Protein AF-A0A8S2NZ55-F1 (afdb_monomer_lite)

Organism: NCBI:txid392030

Structure (mmCIF, N/CA/C/O backbone):
data_AF-A0A8S2NZ55-F1
#
_entry.id   AF-A0A8S2NZ55-F1
#
loop_
_atom_site.group_PDB
_atom_site.id
_atom_site.type_symbol
_atom_site.label_atom_id
_atom_site.label_alt_id
_atom_site.label_comp_id
_atom_site.label_asym_id
_atom_site.label_entity_id
_atom_site.label_seq_id
_atom_site.pdbx_PDB_ins_code
_atom_site.Cartn_x
_atom_site.Cartn_y
_atom_site.Cartn_z
_atom_site.occupancy
_atom_site.B_iso_or_equiv
_atom_site.auth_seq_id
_atom_site.auth_comp_id
_atom_site.auth_asym_id
_atom_site.auth_atom_id
_atom_site.pdbx_PDB_model_num
ATOM 1 N N . MET A 1 1 ? -4.686 31.431 -25.270 1.00 40.59 1 MET A N 1
ATOM 2 C CA . MET A 1 1 ? -5.017 31.857 -23.892 1.00 40.59 1 MET A CA 1
ATOM 3 C C . MET A 1 1 ? -3.760 31.727 -23.041 1.00 40.59 1 MET A C 1
ATOM 5 O O . MET A 1 1 ? -3.343 30.616 -22.754 1.00 40.59 1 MET A O 1
ATOM 9 N N . HIS A 1 2 ? -3.085 32.840 -22.750 1.00 28.61 2 HIS A N 1
ATOM 10 C CA . HIS A 1 2 ? -1.885 32.871 -21.908 1.00 28.61 2 HIS A CA 1
ATOM 11 C C . HIS A 1 2 ? -2.291 33.111 -20.452 1.00 28.61 2 HIS A C 1
ATOM 13 O O . HIS A 1 2 ? -2.855 34.157 -20.140 1.00 28.61 2 HIS A O 1
ATOM 19 N N . CYS A 1 3 ? -1.998 32.159 -19.568 1.00 27.66 3 CYS A N 1
ATOM 20 C CA . CYS A 1 3 ? -2.144 32.336 -18.128 1.00 27.66 3 CYS A CA 1
ATOM 21 C C . CYS A 1 3 ? -0.843 32.947 -17.582 1.00 27.66 3 CYS A C 1
ATOM 23 O O . CYS A 1 3 ? 0.192 32.285 -17.543 1.00 27.66 3 CYS A O 1
ATOM 25 N N . LYS A 1 4 ? -0.875 34.236 -17.221 1.00 34.44 4 LYS A N 1
ATOM 26 C CA . LYS A 1 4 ? 0.203 34.898 -16.475 1.00 34.44 4 LYS A CA 1
ATOM 27 C C . LYS A 1 4 ? 0.053 34.535 -14.998 1.00 34.44 4 LYS A C 1
ATOM 29 O O . LYS A 1 4 ? -0.884 34.994 -14.352 1.00 34.44 4 LYS A O 1
ATOM 34 N N . ILE A 1 5 ? 0.984 33.750 -14.467 1.00 37.69 5 ILE A N 1
ATOM 35 C CA . ILE A 1 5 ? 1.129 33.552 -13.023 1.00 37.69 5 ILE A CA 1
ATOM 36 C C . ILE A 1 5 ? 1.864 34.782 -12.478 1.00 37.69 5 ILE A C 1
ATOM 38 O O . ILE A 1 5 ? 3.044 34.985 -12.756 1.00 37.69 5 ILE A O 1
ATOM 42 N N . LEU A 1 6 ? 1.149 35.638 -11.749 1.00 39.38 6 LEU A N 1
ATOM 43 C CA . LEU A 1 6 ? 1.739 36.728 -10.974 1.00 39.38 6 LEU A CA 1
ATOM 44 C C . LEU A 1 6 ? 2.389 36.133 -9.717 1.00 39.38 6 LEU A C 1
ATOM 46 O O . LEU A 1 6 ? 1.697 35.597 -8.855 1.00 39.38 6 LEU A O 1
ATOM 50 N N . SER A 1 7 ? 3.712 36.230 -9.602 1.00 39.38 7 SER A N 1
ATOM 51 C CA . SER A 1 7 ? 4.432 35.970 -8.353 1.00 39.38 7 SER A CA 1
ATOM 52 C C . SER A 1 7 ? 4.172 37.114 -7.358 1.00 39.38 7 SER A C 1
ATOM 54 O O . SER A 1 7 ? 4.453 38.265 -7.710 1.00 39.38 7 SER A O 1
ATOM 56 N N . PRO A 1 8 ? 3.690 36.871 -6.127 1.00 40.97 8 PRO A N 1
ATOM 57 C CA . PRO A 1 8 ? 3.616 37.924 -5.119 1.00 40.97 8 PRO A CA 1
ATOM 58 C C . PRO A 1 8 ? 5.027 38.296 -4.646 1.00 40.97 8 PRO A C 1
ATOM 60 O O . PRO A 1 8 ? 5.864 37.418 -4.428 1.00 40.97 8 PRO A O 1
ATOM 63 N N . SER A 1 9 ? 5.302 39.592 -4.469 1.00 46.47 9 SER A N 1
ATOM 64 C CA . SER A 1 9 ? 6.574 40.046 -3.909 1.00 46.47 9 SER A CA 1
ATOM 65 C C . SER A 1 9 ? 6.719 39.591 -2.450 1.00 46.47 9 SER A C 1
ATOM 67 O O . SER A 1 9 ? 5.795 39.694 -1.638 1.00 46.47 9 SER A O 1
ATOM 69 N N . LEU A 1 10 ? 7.927 39.144 -2.100 1.00 43.34 10 LEU A N 1
ATOM 70 C CA . LEU A 1 10 ? 8.354 38.710 -0.759 1.00 43.34 10 LEU A CA 1
ATOM 71 C C . LEU A 1 10 ? 8.155 39.763 0.357 1.00 43.34 10 LEU A C 1
ATOM 73 O O . LEU A 1 10 ? 8.359 39.468 1.530 1.00 43.34 10 LEU A O 1
ATOM 77 N N . SER A 1 11 ? 7.733 40.987 0.030 1.00 42.00 11 SER A N 1
ATOM 78 C CA . SER A 1 11 ? 7.554 42.091 0.979 1.00 42.00 11 SER A CA 1
ATOM 79 C C . SER A 1 11 ? 6.184 42.135 1.670 1.00 42.00 11 SER A C 1
ATOM 81 O O . SER A 1 11 ? 6.046 42.849 2.663 1.00 42.00 11 SER A O 1
ATOM 83 N N . ILE A 1 12 ? 5.171 41.409 1.176 1.00 46.78 12 ILE A N 1
ATOM 84 C CA . ILE A 1 12 ? 3.820 41.393 1.782 1.00 46.78 12 ILE A CA 1
ATOM 85 C C . ILE A 1 12 ? 3.713 40.335 2.893 1.00 46.78 12 ILE A C 1
ATOM 87 O O . ILE A 1 12 ? 3.029 40.555 3.890 1.00 46.78 12 ILE A O 1
ATOM 91 N N . ILE A 1 13 ? 4.469 39.238 2.792 1.00 43.97 13 ILE A N 1
ATOM 92 C CA . ILE A 1 13 ? 4.431 38.133 3.766 1.00 43.97 13 ILE A CA 1
ATOM 93 C C . ILE A 1 13 ? 4.991 38.560 5.139 1.00 43.97 13 ILE A C 1
ATOM 95 O O . ILE A 1 13 ? 4.491 38.128 6.175 1.00 43.97 13 ILE A O 1
ATOM 99 N N . ASN A 1 14 ? 5.946 39.495 5.180 1.00 39.12 14 ASN A N 1
ATOM 100 C CA . ASN A 1 14 ? 6.596 39.904 6.432 1.00 39.12 14 ASN A CA 1
ATOM 101 C C . ASN A 1 14 ? 5.825 40.945 7.272 1.00 39.12 14 ASN A C 1
ATOM 103 O O . ASN A 1 14 ? 6.255 41.241 8.384 1.00 39.12 14 ASN A O 1
ATOM 107 N N . ARG A 1 15 ? 4.695 41.504 6.804 1.00 39.66 15 ARG A N 1
ATOM 108 C CA . ARG A 1 15 ? 3.919 42.499 7.586 1.00 39.66 15 ARG A CA 1
ATOM 109 C C . ARG A 1 15 ? 2.795 41.918 8.442 1.00 39.66 15 ARG A C 1
ATOM 111 O O . ARG A 1 15 ? 2.343 42.603 9.351 1.00 39.66 15 ARG A O 1
ATOM 118 N N . CYS A 1 16 ? 2.382 40.671 8.220 1.00 36.06 16 CYS A N 1
ATOM 119 C CA . CYS A 1 16 ? 1.325 40.039 9.022 1.00 36.06 16 CYS A CA 1
ATOM 120 C C . CYS A 1 16 ? 1.840 39.251 10.239 1.00 36.06 16 CYS A C 1
ATOM 122 O O . CYS A 1 16 ? 1.032 38.756 11.016 1.00 36.06 16 CYS A O 1
ATOM 124 N N . ILE A 1 17 ? 3.158 39.148 10.440 1.00 40.88 17 ILE A N 1
ATOM 125 C CA . ILE A 1 17 ? 3.749 38.329 11.517 1.00 40.88 17 ILE A CA 1
ATOM 126 C C . ILE A 1 17 ? 4.022 39.150 12.799 1.00 40.88 17 ILE A C 1
ATOM 128 O O . ILE A 1 17 ? 4.233 38.584 13.866 1.00 40.88 17 ILE A O 1
ATOM 132 N N . ALA A 1 18 ? 3.955 40.485 12.749 1.00 40.75 18 ALA A N 1
ATOM 133 C CA . ALA A 1 18 ? 4.452 41.350 13.828 1.00 40.75 18 ALA A CA 1
ATOM 134 C C . ALA A 1 18 ? 3.391 41.946 14.785 1.00 40.75 18 ALA A C 1
ATOM 136 O O . ALA A 1 18 ? 3.703 42.901 15.493 1.00 40.75 18 ALA A O 1
ATOM 137 N N . SER A 1 19 ? 2.155 41.432 14.850 1.00 42.84 19 SER A N 1
ATOM 138 C CA . SER A 1 19 ? 1.140 41.986 15.776 1.00 42.84 19 SER A CA 1
ATOM 139 C C . SER A 1 19 ? 0.188 40.987 16.438 1.00 42.84 19 SER A C 1
ATOM 141 O O . SER A 1 19 ? -0.777 41.401 17.079 1.00 42.84 19 SER A O 1
ATOM 143 N N . ALA A 1 20 ? 0.469 39.684 16.387 1.00 42.75 20 ALA A N 1
ATOM 144 C CA . ALA A 1 20 ? -0.212 38.729 17.257 1.00 42.75 20 ALA A CA 1
ATOM 145 C C . ALA A 1 20 ? 0.507 38.682 18.613 1.00 42.75 20 ALA A C 1
ATOM 147 O O . ALA A 1 20 ? 1.273 37.765 18.902 1.00 42.75 20 ALA A O 1
ATOM 148 N N . SER A 1 21 ? 0.288 39.700 19.448 1.00 42.56 21 SER A N 1
ATOM 149 C CA . SER A 1 21 ? 0.533 39.573 20.881 1.00 42.56 21 SER A CA 1
ATOM 150 C C . SER A 1 21 ? -0.298 38.390 21.378 1.00 42.56 21 SER A C 1
ATOM 152 O O . SER A 1 21 ? -1.529 38.406 21.339 1.00 42.56 21 SER A O 1
ATOM 154 N N . SER A 1 22 ? 0.385 37.317 21.778 1.00 49.28 22 SER A N 1
ATOM 155 C CA . SER A 1 22 ? -0.231 36.128 22.350 1.00 49.28 22 SER A CA 1
ATOM 156 C C . SER A 1 22 ? -0.884 36.512 23.675 1.00 49.28 22 SER A C 1
ATOM 158 O O . SER A 1 22 ? -0.256 36.463 24.734 1.00 49.28 22 SER A O 1
ATOM 160 N N . SER A 1 23 ? -2.143 36.935 23.616 1.00 46.06 23 SER A N 1
ATOM 161 C CA . SER A 1 23 ? -3.012 36.926 24.781 1.00 46.06 23 SER A CA 1
ATOM 162 C C . SER A 1 23 ? -3.117 35.468 25.216 1.00 46.06 23 SER A C 1
ATOM 164 O O . SER A 1 23 ? -3.682 34.621 24.524 1.00 46.06 23 SER A O 1
ATOM 166 N N . SER A 1 24 ? -2.458 35.142 26.323 1.00 49.50 24 SER A N 1
ATOM 167 C CA . SER A 1 24 ? -2.545 33.837 26.956 1.00 49.50 24 SER A CA 1
ATOM 168 C C . SER A 1 24 ? -3.971 33.663 27.462 1.00 49.50 24 SER A C 1
ATOM 170 O O . SER A 1 24 ? -4.309 34.038 28.582 1.00 49.50 24 SER A O 1
ATOM 172 N N . VAL A 1 25 ? -4.839 33.112 26.614 1.00 53.59 25 VAL A N 1
ATOM 173 C CA . VAL A 1 25 ? -6.131 32.594 27.055 1.00 53.59 25 VAL A CA 1
ATOM 174 C C . VAL A 1 25 ? -5.813 31.490 28.058 1.00 53.59 25 VAL A C 1
ATOM 176 O O . VAL A 1 25 ? -5.417 30.386 27.686 1.00 53.59 25 VAL A O 1
ATOM 179 N N . GLN A 1 26 ? -5.900 31.814 29.347 1.00 55.19 26 GLN A N 1
ATOM 180 C CA . GLN A 1 26 ? -5.765 30.831 30.410 1.00 55.19 26 GLN A CA 1
ATOM 181 C C . GLN A 1 26 ? -6.904 29.829 30.251 1.00 55.19 26 GLN A C 1
ATOM 183 O O . GLN A 1 26 ? -8.078 30.159 30.415 1.00 55.19 26 GLN A O 1
ATOM 188 N N . SER A 1 27 ? -6.544 28.607 29.866 1.00 65.62 27 SER A N 1
ATOM 189 C CA . SER A 1 27 ? -7.496 27.516 29.726 1.00 65.62 27 SER A CA 1
ATOM 190 C C . SER A 1 27 ? -8.155 27.245 31.076 1.00 65.62 27 SER A C 1
ATOM 192 O O . SER A 1 27 ? -7.481 26.944 32.058 1.00 65.62 27 SER A O 1
ATOM 194 N N . THR A 1 28 ? -9.483 27.325 31.117 1.00 73.94 28 THR A N 1
ATOM 195 C CA . THR A 1 28 ? -10.301 26.910 32.267 1.00 73.94 28 THR A CA 1
ATOM 196 C C . THR A 1 28 ? -10.466 25.389 32.336 1.00 73.94 28 THR A C 1
ATOM 198 O O . THR A 1 28 ? -11.144 24.869 33.226 1.00 73.94 28 THR A O 1
ATOM 201 N N . ALA A 1 29 ? -9.871 24.655 31.387 1.00 77.94 29 ALA A N 1
ATOM 202 C CA . ALA A 1 29 ? -9.924 23.207 31.361 1.00 77.94 29 ALA A CA 1
ATOM 203 C C . ALA A 1 29 ? -9.176 22.623 32.561 1.00 77.94 29 ALA A C 1
ATOM 205 O O . ALA A 1 29 ? -8.117 23.100 32.968 1.00 77.94 29 ALA A O 1
ATOM 206 N N . LYS A 1 30 ? -9.740 21.550 33.120 1.00 81.00 30 LYS A N 1
ATOM 207 C CA . LYS A 1 30 ? -9.113 20.832 34.227 1.00 81.00 30 LYS A CA 1
ATOM 208 C C . LYS A 1 30 ? -7.721 20.337 33.810 1.00 81.00 30 LYS A C 1
ATOM 210 O O . LYS A 1 30 ? -7.585 19.842 32.688 1.00 81.00 30 LYS A O 1
ATOM 215 N N . PRO A 1 31 ? -6.720 20.421 34.702 1.00 86.56 31 PRO A N 1
ATOM 216 C CA . PRO A 1 31 ? -5.414 19.838 34.441 1.00 86.56 31 PRO A CA 1
ATOM 217 C C . PRO A 1 31 ? -5.549 18.329 34.210 1.00 86.56 31 PRO A C 1
ATOM 219 O O . PRO A 1 31 ? -6.399 17.667 34.813 1.00 86.56 31 PRO A O 1
ATOM 222 N N . VAL A 1 32 ? -4.711 17.794 33.324 1.00 92.94 32 VAL A N 1
ATOM 223 C CA . VAL A 1 32 ? -4.650 16.353 33.065 1.00 92.94 32 VAL A CA 1
ATOM 224 C C . VAL A 1 32 ? -4.093 15.603 34.272 1.00 92.94 32 VAL A C 1
ATOM 226 O O . VAL A 1 32 ? -3.333 16.149 35.073 1.00 92.94 32 VAL A O 1
ATOM 229 N N . SER A 1 33 ? -4.468 14.331 34.414 1.00 95.62 33 SER A N 1
ATOM 230 C CA . SER A 1 33 ? -3.941 13.493 35.490 1.00 95.62 33 SER A CA 1
ATOM 231 C C . SER A 1 33 ? -2.438 13.249 35.328 1.00 95.62 33 SER A C 1
ATOM 233 O O . SER A 1 33 ? -1.893 13.266 34.223 1.00 95.62 33 SER A O 1
ATOM 235 N N . SER A 1 34 ? -1.758 12.936 36.434 1.00 96.44 34 SER A N 1
ATOM 236 C CA . SER A 1 34 ? -0.334 12.572 36.406 1.00 96.44 34 SER A CA 1
ATOM 237 C C . SER A 1 34 ? -0.061 11.319 35.563 1.00 96.44 34 SER A C 1
ATOM 239 O O . SER A 1 34 ? 1.009 11.195 34.970 1.00 96.44 34 SER A O 1
ATOM 241 N N . LYS A 1 35 ? -1.030 10.396 35.482 1.00 96.44 35 LYS A N 1
ATOM 242 C CA . LYS A 1 35 ? -0.973 9.211 34.619 1.00 96.44 35 LYS A CA 1
ATOM 243 C C . LYS A 1 35 ? -0.988 9.608 33.143 1.00 96.44 35 LYS A C 1
ATOM 245 O O . LYS A 1 35 ? -0.117 9.167 32.399 1.00 96.44 35 LYS A O 1
ATOM 250 N N . THR A 1 36 ? -1.935 10.459 32.751 1.00 96.88 36 THR A N 1
ATOM 251 C CA . THR A 1 36 ? -2.060 10.997 31.390 1.00 96.88 36 THR A CA 1
ATOM 252 C C . THR A 1 36 ? -0.809 11.784 30.995 1.00 96.88 36 THR A C 1
ATOM 254 O O . THR A 1 36 ? -0.222 11.507 29.949 1.00 96.88 36 THR A O 1
ATOM 257 N N . GLN A 1 37 ? -0.326 12.676 31.866 1.00 97.75 37 GLN A N 1
ATOM 258 C CA . GLN A 1 37 ? 0.866 13.486 31.601 1.00 97.75 37 GLN A CA 1
ATOM 259 C C . GLN A 1 37 ? 2.105 12.622 31.337 1.00 97.75 37 GLN A C 1
ATOM 261 O O . GLN A 1 37 ? 2.784 12.820 30.339 1.00 97.75 37 GLN A O 1
ATOM 266 N N . LYS A 1 38 ? 2.347 11.588 32.155 1.00 98.25 38 LYS A N 1
ATOM 267 C CA . LYS A 1 38 ? 3.477 10.662 31.952 1.00 98.25 38 LYS A CA 1
ATOM 268 C C . LYS A 1 38 ? 3.461 9.974 30.582 1.00 98.25 38 LYS A C 1
ATOM 270 O O . LYS A 1 38 ? 4.525 9.667 30.047 1.00 98.25 38 LYS A O 1
ATOM 275 N N . ILE A 1 39 ? 2.280 9.682 30.032 1.00 98.19 39 ILE A N 1
ATOM 276 C CA . ILE A 1 39 ? 2.150 9.051 28.711 1.00 98.19 39 ILE A CA 1
ATOM 277 C C . ILE A 1 39 ? 2.473 10.065 27.609 1.00 98.19 39 ILE A C 1
ATOM 279 O O . ILE A 1 39 ? 3.259 9.738 26.719 1.00 98.19 39 ILE A O 1
ATOM 283 N N . ILE A 1 40 ? 1.940 11.285 27.716 1.00 97.88 40 ILE A N 1
ATOM 284 C CA . ILE A 1 40 ? 2.194 12.389 26.776 1.00 97.88 40 ILE A CA 1
ATOM 285 C C . ILE A 1 40 ? 3.676 12.788 26.785 1.00 97.88 40 ILE A C 1
ATOM 287 O O . ILE A 1 40 ? 4.278 12.946 25.726 1.00 97.88 40 ILE A O 1
ATOM 291 N N . ASP A 1 41 ? 4.301 12.885 27.959 1.00 98.19 41 ASP A N 1
ATOM 292 C CA . ASP A 1 41 ? 5.727 13.209 28.093 1.00 98.19 41 ASP A CA 1
ATOM 293 C C . ASP A 1 41 ? 6.605 12.152 27.419 1.00 98.19 41 ASP A C 1
ATOM 295 O O . ASP A 1 41 ? 7.609 12.467 26.778 1.00 98.19 41 ASP A O 1
ATOM 299 N N . ARG A 1 42 ? 6.221 10.876 27.540 1.00 98.38 42 ARG A N 1
ATOM 300 C CA . ARG A 1 42 ? 6.930 9.775 26.888 1.00 98.38 42 ARG A CA 1
ATOM 301 C C . ARG A 1 42 ? 6.808 9.860 25.367 1.00 98.38 42 ARG A C 1
ATOM 303 O O . ARG A 1 42 ? 7.814 9.677 24.691 1.00 98.38 42 ARG A O 1
ATOM 310 N N . GLU A 1 43 ? 5.621 10.145 24.838 1.00 98.25 43 GLU A N 1
ATOM 311 C CA . GLU A 1 43 ? 5.433 10.378 23.400 1.00 98.25 43 GLU A CA 1
ATOM 312 C C . GLU A 1 43 ? 6.228 11.599 22.930 1.00 98.25 43 GLU A C 1
ATOM 314 O O . GLU A 1 43 ? 6.950 11.509 21.950 1.00 98.25 43 GLU A O 1
ATOM 319 N N . THR A 1 44 ? 6.205 12.698 23.682 1.00 97.50 44 THR A N 1
ATOM 320 C CA . THR A 1 44 ? 6.952 13.927 23.363 1.00 97.50 44 THR A CA 1
ATOM 321 C C . THR A 1 44 ? 8.461 13.688 23.328 1.00 97.50 44 THR A C 1
ATOM 323 O O . THR A 1 44 ? 9.173 14.252 22.503 1.00 97.50 44 THR A O 1
ATOM 326 N N . ARG A 1 45 ? 8.969 12.840 24.227 1.00 98.25 45 ARG A N 1
ATOM 327 C CA . ARG A 1 45 ? 10.396 12.524 24.316 1.00 98.25 45 ARG A CA 1
ATOM 328 C C . ARG A 1 45 ? 10.897 11.663 23.157 1.00 98.25 45 ARG A C 1
ATOM 330 O O . ARG A 1 45 ? 12.057 11.801 22.777 1.00 98.25 45 ARG A O 1
ATOM 337 N N . PHE A 1 46 ? 10.081 10.730 22.671 1.00 98.38 46 PHE A N 1
ATOM 338 C CA . PHE A 1 46 ? 10.528 9.691 21.734 1.00 98.38 46 PHE A CA 1
ATOM 339 C C . PHE A 1 46 ? 9.862 9.753 20.351 1.00 98.38 46 PHE A C 1
ATOM 341 O O . PHE A 1 46 ? 10.369 9.142 19.414 1.00 98.38 46 PHE A O 1
ATOM 348 N N . GLY A 1 47 ? 8.744 10.459 20.210 1.00 97.69 47 GLY A N 1
ATOM 349 C CA . GLY A 1 47 ? 8.009 10.653 18.964 1.00 97.69 47 GLY A CA 1
ATOM 350 C C . GLY A 1 47 ? 8.477 11.889 18.198 1.00 97.69 47 GLY A C 1
ATOM 351 O O . GLY A 1 47 ? 8.974 12.856 18.775 1.00 97.69 47 GLY A O 1
ATOM 352 N N . ALA A 1 48 ? 8.311 11.868 16.876 1.00 97.69 48 ALA A N 1
ATOM 353 C CA . ALA A 1 48 ? 8.527 13.056 16.059 1.00 97.69 48 ALA A CA 1
ATOM 354 C C . ALA A 1 48 ? 7.435 14.105 16.342 1.00 97.69 48 ALA A C 1
ATOM 356 O O . ALA A 1 48 ? 6.265 13.770 16.508 1.00 97.69 48 ALA A O 1
ATOM 357 N N . ALA A 1 49 ? 7.801 15.387 16.357 1.00 96.31 49 ALA A N 1
ATOM 358 C CA . ALA A 1 49 ? 6.872 16.489 16.621 1.00 96.31 49 ALA A CA 1
ATOM 359 C C . ALA A 1 49 ? 6.092 16.914 15.357 1.00 96.31 49 ALA A C 1
ATOM 361 O O . ALA A 1 49 ? 6.171 18.061 14.923 1.00 96.31 49 ALA A O 1
ATOM 362 N N . ASN A 1 50 ? 5.370 15.981 14.728 1.00 96.88 50 ASN A N 1
ATOM 363 C CA . ASN A 1 50 ? 4.586 16.220 13.506 1.00 96.88 50 ASN A CA 1
ATOM 364 C C . ASN A 1 50 ? 3.071 16.376 13.745 1.00 96.88 50 ASN A C 1
ATOM 366 O O . ASN A 1 50 ? 2.338 16.661 12.801 1.00 96.88 50 ASN A O 1
ATOM 370 N N . TYR A 1 51 ? 2.608 16.228 14.988 1.00 96.31 51 TYR A N 1
ATOM 371 C CA . TYR A 1 51 ? 1.232 16.496 15.413 1.00 96.31 51 TYR A CA 1
ATOM 372 C C . TYR A 1 51 ? 1.208 17.334 16.694 1.00 96.31 51 TYR A C 1
ATOM 374 O O . TYR A 1 51 ? 2.169 17.352 17.462 1.00 96.31 51 TYR A O 1
ATOM 382 N N . HIS A 1 52 ? 0.071 17.986 16.947 1.00 93.69 52 HIS A N 1
ATOM 383 C CA . HIS A 1 52 ? -0.231 18.652 18.216 1.00 93.69 52 HIS A CA 1
ATOM 384 C C . HIS A 1 52 ? -1.597 18.171 18.748 1.00 93.69 52 HIS A C 1
ATOM 386 O O . HIS A 1 52 ? -2.604 18.859 18.564 1.00 93.69 52 HIS A O 1
ATOM 392 N N . PRO A 1 53 ? -1.675 16.947 19.311 1.00 95.62 53 PRO A N 1
ATOM 393 C CA . PRO A 1 53 ? -2.942 16.347 19.728 1.00 95.62 53 PRO A CA 1
ATOM 394 C C . PRO A 1 53 ? -3.560 17.039 20.948 1.00 95.62 53 PRO A C 1
ATOM 396 O O . PRO A 1 53 ? -2.865 17.649 21.761 1.00 95.62 53 PRO A O 1
ATOM 399 N N . LEU A 1 54 ? -4.876 16.873 21.125 1.00 95.31 54 LEU A N 1
ATOM 400 C CA . LEU A 1 54 ? -5.523 17.200 22.398 1.00 95.31 54 LEU A CA 1
ATOM 401 C C . LEU A 1 54 ? -4.918 16.341 23.523 1.00 95.31 54 LEU A C 1
ATOM 403 O O . LEU A 1 54 ? -4.656 15.158 23.294 1.00 95.31 54 LEU A O 1
ATOM 407 N N . PRO A 1 55 ? -4.748 16.879 24.746 1.00 95.50 55 PRO A N 1
ATOM 408 C CA . PRO A 1 55 ? -4.109 16.167 25.850 1.00 95.50 55 PRO A CA 1
ATOM 409 C C . PRO A 1 55 ? -5.078 15.166 26.512 1.00 95.50 55 PRO A C 1
ATOM 411 O O . PRO A 1 55 ? -5.416 15.272 27.689 1.00 95.50 55 PRO A O 1
ATOM 414 N N . VAL A 1 56 ? -5.565 14.198 25.735 1.00 96.06 56 VAL A N 1
ATOM 415 C CA . VAL A 1 56 ? -6.455 13.108 26.152 1.00 96.06 56 VAL A CA 1
ATOM 416 C C . VAL A 1 56 ? -5.864 11.795 25.650 1.00 96.06 56 VAL A C 1
ATOM 418 O O . VAL A 1 56 ? -5.633 11.633 24.456 1.00 96.06 56 VAL A O 1
ATOM 421 N N . VAL A 1 57 ? -5.646 10.838 26.555 1.00 97.94 57 VAL A N 1
ATOM 422 C CA . VAL A 1 57 ? -5.041 9.540 26.218 1.00 97.94 57 VAL A CA 1
ATOM 423 C C . VAL A 1 57 ? -6.111 8.455 26.221 1.00 97.94 57 VAL A C 1
ATOM 425 O O . VAL A 1 57 ? -6.535 7.991 27.279 1.00 97.94 57 VAL A O 1
ATOM 428 N N . ILE A 1 58 ? -6.544 8.043 25.031 1.00 98.19 58 ILE A N 1
ATOM 429 C CA . ILE A 1 58 ? -7.568 7.009 24.839 1.00 98.19 58 ILE A CA 1
ATOM 430 C C . ILE A 1 58 ? -6.970 5.608 25.022 1.00 98.19 58 ILE A C 1
ATOM 432 O O . ILE A 1 58 ? -5.941 5.285 24.435 1.00 98.19 58 ILE A O 1
ATOM 436 N N . GLN A 1 59 ? -7.629 4.759 25.817 1.00 98.12 59 GLN A N 1
ATOM 437 C CA . GLN A 1 59 ? -7.201 3.380 26.093 1.00 98.12 59 GLN A CA 1
ATOM 438 C C . GLN A 1 59 ? -8.174 2.316 25.560 1.00 98.12 59 GLN A C 1
ATOM 440 O O . GLN A 1 59 ? -7.777 1.173 25.338 1.00 98.12 59 GLN A O 1
ATOM 445 N N . ARG A 1 60 ? -9.453 2.656 25.363 1.00 98.44 60 ARG A N 1
ATOM 446 C CA . ARG A 1 60 ? -10.479 1.711 24.895 1.00 98.44 60 ARG A CA 1
ATOM 447 C C . ARG A 1 60 ? -11.483 2.402 23.981 1.00 98.44 60 ARG A C 1
ATOM 449 O O . ARG A 1 60 ? -11.853 3.540 24.253 1.00 98.44 60 ARG A O 1
ATOM 456 N N . GLY A 1 61 ? -11.988 1.687 22.977 1.00 98.25 61 GLY A N 1
ATOM 457 C CA . GLY A 1 61 ? -13.111 2.107 22.133 1.00 98.25 61 GLY A CA 1
ATOM 458 C C . GLY A 1 61 ? -14.153 0.995 21.976 1.00 98.25 61 GLY A C 1
ATOM 459 O O . GLY A 1 61 ? -13.814 -0.186 22.027 1.00 98.25 61 GLY A O 1
ATOM 460 N N . SER A 1 62 ? -15.429 1.359 21.839 1.00 98.44 62 SER A N 1
ATOM 461 C CA . SER A 1 62 ? -16.531 0.442 21.518 1.00 98.44 62 SER A CA 1
ATOM 462 C C . SER A 1 62 ? -17.739 1.218 20.989 1.00 98.44 62 SER A C 1
ATOM 464 O O . SER A 1 62 ? -18.261 2.107 21.671 1.00 98.44 62 SER A O 1
ATOM 466 N N . GLY A 1 63 ? -18.191 0.885 19.779 1.00 98.44 63 GLY A N 1
ATOM 467 C CA . GLY A 1 63 ? -19.289 1.594 19.121 1.00 98.44 63 GLY A CA 1
ATOM 468 C C . GLY A 1 63 ? -18.954 3.076 18.942 1.00 98.44 63 GLY A C 1
ATOM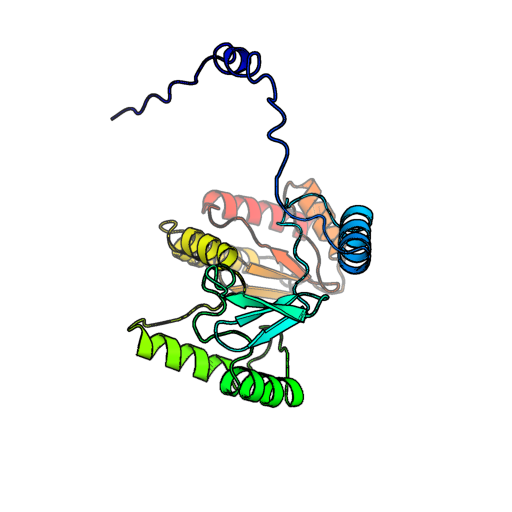 469 O O . GLY A 1 63 ? -17.897 3.413 18.419 1.00 98.44 63 GLY A O 1
ATOM 470 N N . VAL A 1 64 ? -19.830 3.962 19.414 1.00 98.62 64 VAL A N 1
ATOM 471 C CA . VAL A 1 64 ? -19.644 5.426 19.340 1.00 98.62 64 VAL A CA 1
ATOM 472 C C . VAL A 1 64 ? -18.820 6.010 20.498 1.00 98.62 64 VAL A C 1
ATOM 474 O O . VAL A 1 64 ? -18.671 7.228 20.601 1.00 98.62 64 VAL A O 1
ATOM 477 N N . TYR A 1 65 ? -18.330 5.168 21.413 1.00 98.81 65 TYR A N 1
ATOM 478 C CA . TYR A 1 65 ? -17.683 5.602 22.649 1.00 98.81 65 TYR A CA 1
ATOM 479 C C . TYR A 1 65 ? -16.196 5.267 22.694 1.00 98.81 65 TYR A C 1
ATOM 481 O O . TYR A 1 65 ? -15.766 4.198 22.256 1.00 98.81 65 TYR A O 1
ATOM 489 N N . VAL A 1 66 ? -15.441 6.143 23.355 1.00 98.69 66 VAL A N 1
ATOM 490 C CA . VAL A 1 66 ? -14.054 5.906 23.767 1.00 98.69 66 VAL A CA 1
ATOM 491 C C . VAL A 1 66 ? -13.867 6.218 25.252 1.00 98.69 66 VAL A C 1
ATOM 493 O O . VAL A 1 66 ? -14.629 6.989 25.836 1.00 98.69 66 VAL A O 1
ATOM 496 N N . TRP A 1 67 ? -12.870 5.599 25.879 1.00 98.62 67 TRP A N 1
ATOM 497 C CA . TRP A 1 67 ? -12.518 5.797 27.284 1.00 98.62 67 TRP A CA 1
ATOM 498 C C . TRP A 1 67 ? -11.042 6.150 27.403 1.00 98.62 67 TRP A C 1
ATOM 500 O O . TRP A 1 67 ? -10.199 5.474 26.805 1.00 98.62 67 TRP A O 1
ATOM 510 N N . ASP A 1 68 ? -10.739 7.187 28.180 1.00 98.12 68 ASP A N 1
ATOM 511 C CA . ASP A 1 68 ? -9.359 7.535 28.509 1.00 98.12 68 ASP A CA 1
ATOM 512 C C . ASP A 1 68 ? -8.773 6.648 29.616 1.00 98.12 68 ASP A C 1
ATOM 514 O O . ASP A 1 68 ? -9.445 5.793 30.203 1.00 98.12 68 ASP A O 1
ATOM 518 N N . THR A 1 69 ? -7.490 6.849 29.905 1.00 97.38 69 THR A N 1
ATOM 519 C CA . THR A 1 69 ? -6.761 6.103 30.935 1.00 97.38 69 THR A CA 1
ATOM 520 C C . THR A 1 69 ? -7.243 6.342 32.364 1.00 97.38 69 THR A C 1
ATOM 522 O O . THR A 1 69 ? -6.867 5.567 33.248 1.00 97.38 69 THR A O 1
ATOM 525 N N . ASP A 1 70 ? -8.042 7.380 32.603 1.00 96.50 70 ASP A N 1
ATOM 526 C CA . ASP A 1 70 ? -8.657 7.682 33.898 1.00 96.50 70 ASP A CA 1
ATOM 527 C C . ASP A 1 70 ? -10.105 7.155 33.975 1.00 96.50 70 ASP A C 1
ATOM 529 O O . ASP A 1 70 ? -10.799 7.350 34.971 1.00 96.50 70 ASP A O 1
ATOM 533 N N . GLY A 1 71 ? -10.562 6.444 32.937 1.00 96.62 71 GLY A N 1
ATOM 534 C CA . GLY A 1 71 ? -11.880 5.821 32.861 1.00 96.62 71 GLY A CA 1
ATOM 535 C C . GLY A 1 71 ? -12.994 6.763 32.408 1.00 96.62 71 GLY A C 1
ATOM 536 O O . GLY A 1 71 ? -14.152 6.336 32.327 1.00 96.62 71 GLY A O 1
ATOM 537 N N . LYS A 1 72 ? -12.691 8.023 32.074 1.00 97.75 72 LYS A N 1
ATOM 538 C CA . LYS A 1 72 ? -13.702 8.955 31.573 1.00 97.75 72 LYS A CA 1
ATOM 539 C C . LYS A 1 72 ? -14.116 8.540 30.165 1.00 97.75 72 LYS A C 1
ATOM 541 O O . LYS A 1 72 ? -13.283 8.275 29.303 1.00 97.75 72 LYS A O 1
ATOM 546 N N . ARG A 1 73 ? -15.431 8.474 29.947 1.00 98.38 73 ARG A N 1
ATOM 547 C CA . ARG A 1 73 ? -16.049 8.129 28.662 1.00 98.38 73 ARG A CA 1
ATOM 548 C C . ARG A 1 73 ? -16.325 9.381 27.833 1.00 98.38 73 ARG A C 1
ATOM 550 O O . ARG A 1 73 ? -16.798 10.380 28.372 1.00 98.38 73 ARG A O 1
ATOM 557 N N . TYR A 1 74 ? -16.132 9.276 26.525 1.00 98.44 74 TYR A N 1
ATOM 558 C CA . TYR A 1 74 ? -16.407 10.313 25.534 1.00 98.44 74 TYR A CA 1
ATOM 559 C C . TYR A 1 74 ? -17.265 9.740 24.406 1.00 98.44 74 TYR A C 1
ATOM 561 O O . TYR A 1 74 ? -17.135 8.560 24.077 1.00 98.44 74 TYR A O 1
ATOM 569 N N . PHE A 1 75 ? -18.116 10.575 23.810 1.00 98.50 75 PHE A N 1
ATOM 570 C CA . PHE A 1 75 ? -18.625 10.317 22.464 1.00 98.50 75 PHE A CA 1
ATOM 571 C C . PHE A 1 75 ? -17.541 10.696 21.454 1.00 98.50 75 PHE A C 1
ATOM 573 O O . PHE A 1 75 ? -16.968 11.781 21.557 1.00 98.50 75 PHE A O 1
ATOM 580 N N . ASP A 1 76 ? -17.275 9.824 20.486 1.00 98.31 76 ASP A N 1
ATOM 581 C CA . ASP A 1 76 ? -16.368 10.128 19.383 1.00 98.31 76 ASP A CA 1
ATOM 582 C C . ASP A 1 76 ? -17.146 10.731 18.205 1.00 98.31 76 ASP A C 1
ATOM 584 O O . ASP A 1 76 ? -17.875 10.038 17.502 1.00 98.31 76 ASP A O 1
ATOM 588 N N . PHE A 1 77 ? -16.985 12.039 18.004 1.00 95.81 77 PHE A N 1
ATOM 589 C CA . PHE A 1 77 ? -17.566 12.791 16.883 1.00 95.81 77 PHE A CA 1
ATOM 590 C C . PHE A 1 77 ? -16.556 13.046 15.752 1.00 95.81 77 PHE A C 1
ATOM 592 O O . PHE A 1 77 ? -16.838 13.803 14.828 1.00 95.81 77 PHE A O 1
ATOM 599 N N . LEU A 1 78 ? -15.380 12.418 15.814 1.00 97.88 78 LEU A N 1
ATOM 600 C CA . LEU A 1 78 ? -14.364 12.460 14.766 1.00 97.88 78 LEU A CA 1
ATOM 601 C C . LEU A 1 78 ? -14.314 11.143 13.980 1.00 97.88 78 LEU A C 1
ATOM 603 O O . LEU A 1 78 ? -14.004 11.147 12.789 1.00 97.88 78 LEU A O 1
ATOM 607 N N . SER A 1 79 ? -14.614 10.019 14.640 1.00 95.44 79 SER A N 1
ATOM 608 C CA . SER A 1 79 ? -14.608 8.668 14.059 1.00 95.44 79 SER A CA 1
ATOM 609 C C . SER A 1 79 ? -13.289 8.337 13.357 1.00 95.44 79 SER A C 1
ATOM 611 O O . SER A 1 79 ? -13.283 7.732 12.286 1.00 95.44 79 SER A O 1
ATOM 613 N N . ALA A 1 80 ? -12.170 8.786 13.939 1.00 96.44 80 ALA A N 1
ATOM 614 C CA . ALA A 1 80 ? -10.835 8.706 13.341 1.00 96.44 80 ALA A CA 1
ATOM 615 C C . ALA A 1 80 ? -10.821 9.148 11.862 1.00 96.44 80 ALA A C 1
ATOM 617 O O . ALA A 1 80 ? -10.302 8.445 10.998 1.00 96.44 80 ALA A O 1
ATOM 618 N N . TYR A 1 81 ? -11.438 10.298 11.570 1.00 97.00 81 TYR A N 1
ATOM 619 C CA . TYR A 1 81 ? -11.639 10.810 10.211 1.00 97.00 81 TYR A CA 1
ATOM 620 C C . TYR A 1 81 ? -12.437 9.840 9.322 1.00 97.00 81 TYR A C 1
ATOM 622 O O . TYR A 1 81 ? -12.072 9.575 8.181 1.00 97.00 81 TYR A O 1
ATOM 630 N N . SER A 1 82 ? -13.554 9.327 9.845 1.00 96.94 82 SER A N 1
ATOM 631 C CA . SER A 1 82 ? -14.444 8.339 9.202 1.00 96.94 82 SER A CA 1
ATOM 632 C C . SER A 1 82 ? -13.874 6.919 9.023 1.00 96.94 82 SER A C 1
ATOM 634 O O . SER A 1 82 ? -14.519 6.069 8.411 1.00 96.94 82 SER A O 1
ATOM 636 N N . ALA A 1 83 ? -12.694 6.607 9.570 1.00 97.56 83 ALA A N 1
ATOM 637 C CA . ALA A 1 83 ? -12.123 5.259 9.484 1.00 97.56 83 ALA A CA 1
ATOM 638 C C . ALA A 1 83 ? -12.917 4.211 10.287 1.00 97.56 83 ALA A C 1
ATOM 640 O O . ALA A 1 83 ? -12.896 3.028 9.954 1.00 97.56 83 ALA A O 1
ATOM 641 N N . VAL A 1 84 ? -13.632 4.633 11.334 1.00 97.81 84 VAL A N 1
ATOM 642 C CA . VAL A 1 84 ? -14.451 3.752 12.187 1.00 97.81 84 VAL A CA 1
ATOM 643 C C . VAL A 1 84 ? -15.948 4.029 12.034 1.00 97.81 84 VAL A C 1
ATOM 645 O O . VAL A 1 84 ? -16.683 4.053 13.018 1.00 97.81 84 VAL A O 1
ATOM 648 N N . ASN A 1 85 ? -16.424 4.211 10.799 1.00 98.19 85 ASN A N 1
ATOM 649 C CA . ASN A 1 85 ? -17.847 4.449 10.504 1.00 98.19 85 ASN A CA 1
ATOM 650 C C . ASN A 1 85 ? -18.785 3.366 11.068 1.00 98.19 85 ASN A C 1
ATOM 652 O O . ASN A 1 85 ? -19.911 3.653 11.459 1.00 98.19 85 ASN A O 1
ATOM 656 N N . GLN A 1 86 ? -18.323 2.118 11.145 1.00 98.38 86 GLN A N 1
ATOM 657 C CA . GLN A 1 86 ? -19.053 0.983 11.719 1.00 98.38 86 GLN A CA 1
ATOM 658 C C . GLN A 1 86 ? -19.031 0.973 13.262 1.00 98.38 86 GLN A C 1
ATOM 660 O O . GLN A 1 86 ? -19.618 0.088 13.885 1.00 98.38 86 GLN A O 1
ATOM 665 N N . GLY A 1 87 ? -18.347 1.934 13.886 1.00 98.50 87 GLY A N 1
ATOM 666 C CA . GLY A 1 87 ? -18.078 2.004 15.316 1.00 98.50 87 GLY A CA 1
ATOM 667 C C . GLY A 1 87 ? -16.765 1.328 15.719 1.00 98.50 87 GLY A C 1
ATOM 668 O O . GLY A 1 87 ? -16.304 0.361 15.106 1.00 98.50 87 GLY A O 1
ATOM 669 N N . HIS A 1 88 ? -16.166 1.830 16.800 1.00 98.69 88 HIS A N 1
ATOM 670 C CA . HIS A 1 88 ? -14.937 1.292 17.383 1.00 98.69 88 HIS A CA 1
ATOM 671 C C . HIS A 1 88 ? -15.090 -0.192 17.729 1.00 98.69 88 HIS A C 1
ATOM 673 O O . HIS A 1 88 ? -16.067 -0.591 18.368 1.00 98.69 88 HIS A O 1
ATOM 679 N N . CYS A 1 89 ? -14.095 -0.997 17.347 1.00 98.19 89 CYS A N 1
ATOM 680 C CA . CYS A 1 89 ? -13.998 -2.423 17.680 1.00 98.19 89 CYS A CA 1
ATOM 681 C C . CYS A 1 89 ? -15.249 -3.252 17.316 1.00 98.19 89 CYS A C 1
ATOM 683 O O . CYS A 1 89 ? -15.668 -4.116 18.089 1.00 98.19 89 CYS A O 1
ATOM 685 N N . HIS A 1 90 ? -15.851 -3.005 16.146 1.00 98.69 90 HIS A N 1
ATOM 686 C CA . HIS A 1 90 ? -17.048 -3.723 15.704 1.00 98.69 90 HIS A CA 1
ATOM 687 C C . HIS A 1 90 ? -16.828 -5.257 15.672 1.00 98.69 90 HIS A C 1
ATOM 689 O O . HIS A 1 90 ? -15.918 -5.737 14.984 1.00 98.69 90 HIS A O 1
ATOM 695 N N . PRO A 1 91 ? -17.672 -6.062 16.350 1.00 98.31 91 PRO A N 1
ATOM 696 C CA . PRO A 1 91 ? -17.383 -7.471 16.633 1.00 98.31 91 PRO A CA 1
ATOM 697 C C . PRO A 1 91 ? -17.227 -8.333 15.377 1.00 98.31 91 PRO A C 1
ATOM 699 O O . PRO A 1 91 ? -16.339 -9.180 15.332 1.00 98.31 91 PRO A O 1
ATOM 702 N N . LYS A 1 92 ? -18.022 -8.083 14.325 1.00 98.62 92 LYS A N 1
ATOM 703 C CA . LYS A 1 92 ? -17.900 -8.828 13.058 1.00 98.62 92 LYS A CA 1
ATOM 704 C C . LYS A 1 92 ? -16.567 -8.575 12.341 1.00 98.62 92 LYS A C 1
ATOM 706 O O . LYS A 1 92 ? -16.011 -9.500 11.758 1.00 98.62 92 LYS A O 1
ATOM 711 N N . ILE A 1 93 ? -16.041 -7.348 12.408 1.00 98.50 93 ILE A N 1
ATOM 712 C CA . ILE A 1 93 ? -14.777 -6.987 11.747 1.00 98.50 93 ILE A CA 1
ATOM 713 C C . ILE A 1 93 ? -13.609 -7.613 12.511 1.00 98.50 93 ILE A C 1
ATOM 715 O O . ILE A 1 93 ? -12.743 -8.242 11.911 1.00 98.50 93 ILE A O 1
ATOM 719 N N . ILE A 1 94 ? -13.635 -7.523 13.846 1.00 98.56 94 ILE A N 1
ATOM 720 C CA . ILE A 1 94 ? -12.635 -8.162 14.711 1.00 98.56 94 ILE A CA 1
ATOM 721 C C . ILE A 1 94 ? -12.619 -9.681 14.517 1.00 98.56 94 ILE A C 1
ATOM 723 O O . ILE A 1 94 ? -11.543 -10.263 14.418 1.00 98.56 94 ILE A O 1
ATOM 727 N N . ALA A 1 95 ? -13.788 -10.324 14.447 1.00 98.69 95 ALA A N 1
ATOM 728 C CA . ALA A 1 95 ? -13.878 -11.762 14.204 1.00 98.69 95 ALA A CA 1
ATOM 729 C C . ALA A 1 95 ? -13.270 -12.149 12.845 1.00 98.69 95 ALA A C 1
ATOM 731 O O . ALA A 1 95 ? -12.432 -13.044 12.797 1.00 98.69 95 ALA A O 1
ATOM 732 N N . SER A 1 96 ? -13.617 -11.419 11.779 1.00 98.31 96 SER A N 1
ATOM 733 C CA . SER A 1 96 ? -13.097 -11.671 10.425 1.00 98.31 96 SER A CA 1
ATOM 734 C C . SER A 1 96 ? -11.574 -11.498 10.355 1.00 98.31 96 SER A C 1
ATOM 736 O O . SER A 1 96 ? -10.874 -12.342 9.805 1.00 98.31 96 SER A O 1
ATOM 738 N N . MET A 1 97 ? -11.040 -10.440 10.979 1.00 98.25 97 MET A N 1
ATOM 739 C CA . MET A 1 97 ? -9.595 -10.204 11.053 1.00 98.25 97 MET A CA 1
ATOM 740 C C . MET A 1 97 ? -8.870 -11.328 11.803 1.00 98.25 97 MET A C 1
ATOM 742 O 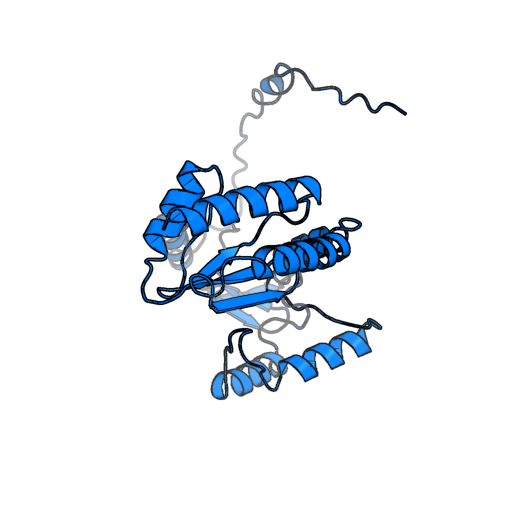O . MET A 1 97 ? -7.843 -11.804 11.329 1.00 98.25 97 MET A O 1
ATOM 746 N N . LYS A 1 98 ? -9.388 -11.749 12.966 1.00 98.62 98 LYS A N 1
ATOM 747 C CA . LYS A 1 98 ? -8.791 -12.833 13.762 1.00 98.62 98 LYS A CA 1
ATOM 748 C C . LYS A 1 98 ? -8.765 -14.148 12.993 1.00 98.62 98 LYS A C 1
ATOM 750 O O . LYS A 1 98 ? -7.731 -14.798 12.944 1.00 98.62 98 LYS A O 1
ATOM 755 N N . GLN A 1 99 ? -9.874 -14.488 12.343 1.00 98.44 99 GLN A N 1
ATOM 756 C CA . GLN A 1 99 ? -9.957 -15.691 11.527 1.00 98.44 99 GLN A CA 1
ATOM 757 C C . GLN A 1 99 ? -8.915 -15.676 10.400 1.00 98.44 99 GLN A C 1
ATOM 759 O O . GLN A 1 99 ? -8.190 -16.650 10.233 1.00 98.44 99 GLN A O 1
ATOM 764 N N . GLN A 1 100 ? -8.792 -14.570 9.658 1.00 98.50 100 GLN A N 1
ATOM 765 C CA . GLN A 1 100 ? -7.846 -14.506 8.543 1.00 98.50 100 GLN A CA 1
ATOM 766 C C . GLN A 1 100 ? -6.385 -14.493 9.008 1.00 98.50 100 GLN A C 1
ATOM 768 O O . GLN A 1 100 ? -5.546 -15.156 8.403 1.00 98.50 100 GLN A O 1
ATOM 773 N N . VAL A 1 101 ? -6.055 -13.755 10.075 1.00 98.00 101 VAL A N 1
ATOM 774 C CA . VAL A 1 101 ? -4.660 -13.619 10.530 1.00 98.00 101 VAL A CA 1
ATOM 775 C C . VAL A 1 101 ? -4.101 -14.925 11.102 1.00 98.00 101 VAL A C 1
ATOM 777 O O . VAL A 1 101 ? -2.895 -15.144 11.022 1.00 98.00 101 VAL A O 1
ATOM 780 N N . GLU A 1 102 ? -4.961 -15.794 11.640 1.00 98.31 102 GLU A N 1
ATOM 781 C CA . GLU A 1 102 ? -4.597 -17.144 12.091 1.00 98.31 102 GLU A CA 1
ATOM 782 C C . GLU A 1 102 ? -4.318 -18.105 10.923 1.00 98.31 102 GLU A C 1
ATOM 784 O O . GLU A 1 102 ? -3.613 -19.096 11.105 1.00 98.31 102 GLU A O 1
ATOM 789 N N . ILE A 1 103 ? -4.822 -17.798 9.722 1.00 98.31 103 ILE A N 1
ATOM 790 C CA . ILE A 1 103 ? -4.572 -18.566 8.497 1.00 98.31 103 ILE A CA 1
ATOM 791 C C . ILE A 1 103 ? -3.339 -18.012 7.774 1.00 98.31 103 ILE A C 1
ATOM 793 O O . ILE A 1 103 ? -2.343 -18.713 7.598 1.00 98.31 103 ILE A O 1
ATOM 797 N N . LEU A 1 104 ? -3.405 -16.752 7.333 1.00 97.38 104 LEU A N 1
ATOM 798 C CA . LEU A 1 104 ? -2.345 -16.080 6.585 1.00 97.38 104 LEU A CA 1
ATOM 799 C C . LEU A 1 104 ? -2.561 -14.564 6.578 1.00 97.38 104 LEU A C 1
ATOM 801 O O . LEU A 1 104 ? -3.597 -14.072 6.131 1.00 97.38 104 LEU A O 1
ATOM 805 N N . SER A 1 105 ? -1.548 -13.817 7.022 1.00 96.44 105 SER A N 1
ATOM 806 C CA . SER A 1 105 ? -1.610 -12.356 7.135 1.00 96.44 105 SER A CA 1
ATOM 807 C C . SER A 1 105 ? -1.101 -11.607 5.902 1.00 96.44 105 SER A C 1
ATOM 809 O O . SER A 1 105 ? -1.621 -10.540 5.582 1.00 96.44 105 SER A O 1
ATOM 811 N N . LEU A 1 106 ? -0.075 -12.126 5.217 1.00 96.94 106 LEU A N 1
ATOM 812 C CA . LEU A 1 106 ? 0.558 -11.425 4.102 1.00 96.94 106 LEU A CA 1
ATOM 813 C C . LEU A 1 106 ? 1.193 -12.384 3.095 1.00 96.94 106 LEU A C 1
ATOM 815 O O . LEU A 1 106 ? 2.153 -13.091 3.395 1.00 96.94 106 LEU A O 1
ATOM 819 N N . THR A 1 107 ? 0.736 -12.293 1.849 1.00 94.69 107 THR A N 1
ATOM 820 C CA . THR A 1 107 ? 1.498 -12.727 0.676 1.00 94.69 107 THR A CA 1
ATOM 821 C C . THR A 1 107 ? 2.049 -11.504 -0.038 1.00 94.69 107 THR A C 1
ATOM 823 O O . THR A 1 107 ? 1.322 -10.534 -0.261 1.00 94.69 107 THR A O 1
ATOM 826 N N . SER A 1 108 ? 3.304 -11.555 -0.488 1.00 87.38 108 SER A N 1
ATOM 827 C CA . SER A 1 108 ? 3.750 -10.581 -1.489 1.00 87.38 108 SER A CA 1
ATOM 828 C C . SER A 1 108 ? 2.930 -10.730 -2.778 1.00 87.38 108 SER A C 1
ATOM 830 O O . SER A 1 108 ? 2.384 -11.797 -3.054 1.00 87.38 108 SER A O 1
ATOM 832 N N . ARG A 1 109 ? 2.919 -9.700 -3.629 1.00 92.56 109 ARG A N 1
ATOM 833 C CA . ARG A 1 109 ? 2.253 -9.753 -4.945 1.00 92.56 109 ARG A CA 1
ATOM 834 C C . ARG A 1 109 ? 2.966 -10.640 -5.975 1.00 92.56 109 ARG A C 1
ATOM 836 O O . ARG A 1 109 ? 2.540 -10.688 -7.123 1.00 92.56 109 ARG A O 1
ATOM 843 N N . ALA A 1 110 ? 4.045 -11.325 -5.584 1.00 82.75 110 ALA A N 1
ATOM 844 C CA . ALA A 1 110 ? 4.669 -12.361 -6.406 1.00 82.75 110 ALA A CA 1
ATOM 845 C C . ALA A 1 110 ? 3.833 -13.652 -6.460 1.00 82.75 110 ALA A C 1
ATOM 847 O O . ALA A 1 110 ? 4.046 -14.469 -7.351 1.00 82.75 110 ALA A O 1
ATOM 848 N N . PHE A 1 111 ? 2.893 -13.822 -5.525 1.00 88.06 111 PHE A N 1
ATOM 849 C CA . PHE A 1 111 ? 1.999 -14.970 -5.445 1.00 88.06 111 PHE A CA 1
ATOM 850 C C . PHE A 1 111 ? 0.547 -14.497 -5.394 1.00 88.06 111 PHE A C 1
A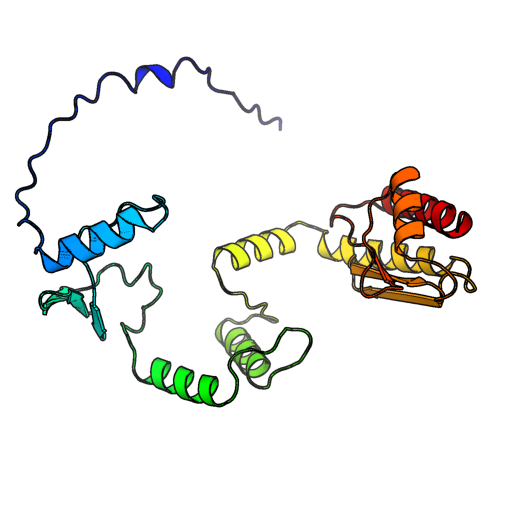TOM 852 O O . PHE A 1 111 ? 0.256 -13.378 -4.963 1.00 88.06 111 PHE A O 1
ATOM 859 N N . HIS A 1 112 ? -0.360 -15.364 -5.830 1.00 95.12 112 HIS A N 1
ATOM 860 C CA . HIS A 1 112 ? -1.781 -15.185 -5.564 1.00 95.12 112 HIS A CA 1
ATOM 861 C C . HIS A 1 112 ? -2.089 -15.614 -4.126 1.00 95.12 112 HIS A C 1
ATOM 863 O O . HIS A 1 112 ? -1.438 -16.511 -3.591 1.00 95.12 112 HIS A O 1
ATOM 869 N N . ASN A 1 113 ? -3.090 -14.978 -3.526 1.00 97.44 113 ASN A N 1
ATOM 870 C CA . ASN A 1 113 ? -3.786 -15.496 -2.354 1.00 97.44 113 ASN A CA 1
ATOM 871 C C . ASN A 1 113 ? -5.260 -15.707 -2.712 1.00 97.44 113 ASN A C 1
ATOM 873 O O . ASN A 1 113 ? -5.740 -15.195 -3.725 1.00 97.44 113 ASN A O 1
ATOM 877 N N . ASP A 1 114 ? -5.933 -16.488 -1.888 1.00 96.50 114 ASP A N 1
ATOM 878 C CA . ASP A 1 114 ? -7.313 -16.937 -2.033 1.00 96.50 114 ASP A CA 1
ATOM 879 C C . ASP A 1 114 ? -8.358 -15.840 -1.764 1.00 96.50 114 ASP A C 1
ATOM 881 O O . ASP A 1 114 ? -9.420 -15.872 -2.371 1.00 96.50 114 ASP A O 1
ATOM 885 N N . VAL A 1 115 ? -8.050 -14.827 -0.947 1.00 97.94 115 VAL A N 1
ATOM 886 C CA . VAL A 1 115 ? -9.025 -13.793 -0.532 1.00 97.94 115 VAL A CA 1
ATOM 887 C C . VAL A 1 115 ? -9.076 -12.579 -1.468 1.00 97.94 115 VAL A C 1
ATOM 889 O O . VAL A 1 115 ? -10.121 -11.945 -1.624 1.00 97.94 115 VAL A O 1
ATOM 892 N N . LEU A 1 116 ? -7.957 -12.214 -2.103 1.00 98.31 116 LEU A N 1
ATOM 893 C 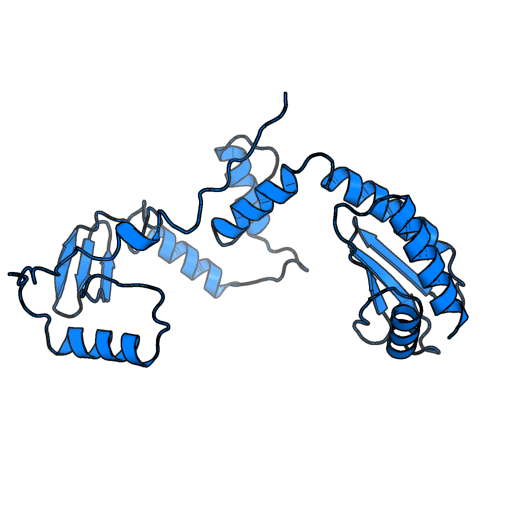CA . LEU A 1 116 ? -7.860 -10.976 -2.886 1.00 98.31 116 LEU A CA 1
ATOM 894 C C . LEU A 1 116 ? -8.868 -10.935 -4.044 1.00 98.31 116 LEU A C 1
ATOM 896 O O . LEU A 1 116 ? -9.490 -9.899 -4.258 1.00 98.31 116 LEU A O 1
ATOM 900 N N . GLY A 1 117 ? -9.045 -12.050 -4.758 1.00 98.31 117 GLY A N 1
ATOM 901 C CA . GLY A 1 117 ? -9.986 -12.122 -5.879 1.00 98.31 117 GLY A CA 1
ATOM 902 C C . GLY A 1 117 ? -11.443 -11.952 -5.443 1.00 98.31 117 GLY A C 1
ATOM 903 O O . GLY A 1 117 ? -12.192 -11.231 -6.097 1.00 98.31 117 GLY A O 1
ATOM 904 N N . GLU A 1 118 ? -11.829 -12.544 -4.308 1.00 98.31 118 GLU A N 1
ATOM 905 C CA . GLU A 1 118 ? -13.174 -12.392 -3.734 1.00 98.31 118 GLU A CA 1
ATOM 906 C C . GLU A 1 118 ? -13.451 -10.936 -3.335 1.00 98.31 118 GLU A C 1
ATOM 908 O O . GLU A 1 118 ? -14.521 -10.396 -3.618 1.00 98.31 118 GLU A O 1
ATOM 913 N N . PHE A 1 119 ? -12.464 -10.269 -2.728 1.00 98.38 119 PHE A N 1
ATOM 914 C CA . PHE A 1 119 ? -12.559 -8.852 -2.383 1.00 98.38 119 PHE A CA 1
ATOM 915 C C . PHE A 1 119 ? -12.676 -7.953 -3.623 1.00 98.38 119 PHE A C 1
ATOM 917 O O . PHE A 1 119 ? -13.529 -7.062 -3.654 1.00 98.38 119 PHE A O 1
ATOM 924 N N . GLU A 1 120 ? -11.838 -8.180 -4.639 1.00 98.69 120 GLU A N 1
ATOM 925 C CA . GLU A 1 120 ? -11.867 -7.427 -5.896 1.00 98.69 120 GLU A CA 1
ATOM 926 C C . GLU A 1 120 ? -13.224 -7.582 -6.599 1.00 98.69 120 GLU A C 1
ATOM 928 O O . GLU A 1 120 ? -13.816 -6.575 -6.990 1.00 98.69 120 GLU A O 1
ATOM 933 N N . GLN A 1 121 ? -13.759 -8.805 -6.680 1.00 98.62 121 GLN A N 1
ATOM 934 C CA . GLN A 1 121 ? -15.086 -9.070 -7.240 1.00 98.62 121 GLN A CA 1
ATOM 935 C C . GLN A 1 121 ? -16.188 -8.344 -6.459 1.00 98.62 121 GLN A C 1
ATOM 937 O O . GLN A 1 121 ? -16.953 -7.583 -7.053 1.00 98.62 121 GLN A O 1
ATOM 942 N N . TYR A 1 122 ? -16.245 -8.529 -5.135 1.00 98.69 122 TYR A N 1
ATOM 943 C CA . TYR A 1 122 ? -17.261 -7.911 -4.278 1.00 98.69 122 TYR A CA 1
ATOM 944 C C . TYR A 1 122 ? -17.297 -6.385 -4.440 1.00 98.69 122 TYR A C 1
ATOM 946 O O . TYR A 1 122 ? -18.364 -5.788 -4.580 1.00 98.69 122 TYR A O 1
ATOM 954 N N . ALA A 1 123 ? -16.130 -5.739 -4.443 1.00 98.44 123 ALA A N 1
ATOM 955 C CA . ALA A 1 123 ? -16.034 -4.292 -4.591 1.00 98.44 123 ALA A CA 1
ATOM 956 C C . ALA A 1 123 ? -16.442 -3.817 -5.996 1.00 98.44 123 ALA A C 1
ATOM 958 O O . ALA A 1 123 ? -17.160 -2.824 -6.121 1.00 98.44 123 ALA A O 1
ATOM 959 N N . CYS A 1 124 ? -16.013 -4.518 -7.049 1.00 98.50 124 CYS A N 1
ATOM 960 C CA . CYS A 1 124 ? -16.400 -4.213 -8.426 1.00 98.50 124 CYS A CA 1
ATOM 961 C C . CYS A 1 124 ? -17.918 -4.294 -8.630 1.00 98.50 124 CYS A C 1
ATOM 963 O O . CYS A 1 124 ? -18.502 -3.370 -9.197 1.00 98.50 124 CYS A O 1
ATOM 965 N N . GLU A 1 125 ? -18.561 -5.345 -8.119 1.00 98.56 125 GLU A N 1
ATOM 966 C CA . GLU A 1 125 ? -20.016 -5.529 -8.192 1.00 98.56 125 GLU A CA 1
ATOM 967 C C . GLU A 1 125 ? -20.774 -4.476 -7.375 1.00 98.56 125 GLU A C 1
ATOM 969 O O . GLU A 1 125 ? -21.760 -3.918 -7.854 1.00 98.56 125 GLU A O 1
ATOM 974 N N . LEU A 1 126 ? -20.293 -4.152 -6.169 1.00 98.44 126 LEU A N 1
ATOM 975 C CA . LEU A 1 126 ? -20.922 -3.161 -5.292 1.00 98.44 126 LEU A CA 1
ATOM 976 C C . LEU A 1 126 ? -20.918 -1.747 -5.891 1.00 98.44 126 LEU A C 1
ATOM 978 O O . LEU A 1 126 ? -21.893 -1.013 -5.736 1.00 98.44 126 LEU A O 1
ATOM 982 N N . PHE A 1 127 ? -19.821 -1.349 -6.541 1.00 98.12 127 PHE A N 1
ATOM 983 C CA . PHE A 1 127 ? -19.640 0.013 -7.056 1.00 98.12 127 PHE A CA 1
ATOM 984 C C . PHE A 1 127 ? -19.867 0.154 -8.569 1.00 98.12 127 PHE A C 1
ATOM 986 O O . PHE A 1 127 ? -19.883 1.278 -9.065 1.00 98.12 127 PHE A O 1
ATOM 993 N N . GLY A 1 128 ? -20.049 -0.947 -9.305 1.00 97.88 128 GLY A N 1
ATOM 994 C CA . GLY A 1 128 ? -20.306 -0.929 -10.749 1.00 97.88 128 GLY A CA 1
ATOM 995 C C . GLY A 1 128 ? -19.078 -0.617 -11.612 1.00 97.88 128 GLY A C 1
ATOM 996 O O . GLY A 1 128 ? -19.210 0.036 -12.645 1.00 97.88 128 GLY A O 1
ATOM 997 N N . TYR A 1 129 ? -17.886 -1.065 -11.203 1.00 97.38 129 TYR A N 1
ATOM 998 C CA . TYR A 1 129 ? -16.634 -0.882 -11.953 1.00 97.38 129 TYR A CA 1
ATOM 999 C C . TYR A 1 129 ? -16.086 -2.207 -12.487 1.00 97.38 129 TYR A C 1
ATOM 1001 O O . TYR A 1 129 ? -16.193 -3.239 -11.834 1.00 97.38 129 TYR A O 1
ATOM 1009 N N . GLU A 1 130 ? -15.414 -2.174 -13.643 1.00 97.00 130 GLU A N 1
ATOM 1010 C CA . GLU A 1 130 ? -14.854 -3.382 -14.273 1.00 97.00 130 GLU A CA 1
ATOM 1011 C C . GLU A 1 130 ? -13.668 -3.994 -13.512 1.00 97.00 130 GLU A C 1
ATOM 1013 O O . GLU A 1 130 ? -13.464 -5.206 -13.558 1.00 97.00 130 GLU A O 1
ATOM 1018 N N . LYS A 1 131 ? -12.835 -3.164 -12.869 1.00 95.06 131 LYS A N 1
ATOM 1019 C CA . LYS A 1 131 ? -11.610 -3.590 -12.173 1.00 95.06 131 LYS A CA 1
ATOM 1020 C C . LYS A 1 131 ? -11.334 -2.724 -10.950 1.00 95.06 131 LYS A C 1
ATOM 1022 O O . LYS A 1 131 ? -11.614 -1.527 -10.958 1.00 95.06 131 LYS A O 1
ATOM 1027 N N . LEU A 1 132 ? -10.688 -3.328 -9.955 1.00 96.94 132 LEU A N 1
ATOM 1028 C CA . LEU A 1 132 ? -10.179 -2.675 -8.754 1.00 96.94 132 LEU A CA 1
ATOM 1029 C C . LEU A 1 132 ? -8.652 -2.822 -8.681 1.00 96.94 132 LEU A C 1
ATOM 1031 O O . LEU A 1 132 ? -8.105 -3.869 -9.017 1.00 96.94 132 LEU A O 1
ATOM 1035 N N . LEU A 1 133 ? -7.964 -1.782 -8.204 1.00 96.94 133 LEU A N 1
ATOM 1036 C CA . LEU A 1 133 ? -6.557 -1.857 -7.807 1.00 96.94 133 LEU A CA 1
ATOM 1037 C C . LEU A 1 133 ? -6.425 -1.440 -6.331 1.00 96.94 133 LEU A C 1
ATOM 1039 O O . LEU A 1 133 ? -6.419 -0.241 -6.047 1.00 96.94 133 LEU A O 1
ATOM 1043 N N . PRO A 1 134 ? -6.345 -2.394 -5.386 1.00 97.25 134 PRO A N 1
ATOM 1044 C CA . PRO A 1 134 ? -6.308 -2.068 -3.965 1.00 97.25 134 PRO A CA 1
ATOM 1045 C C . PRO A 1 134 ? -4.930 -1.577 -3.502 1.00 97.25 134 PRO A C 1
ATOM 1047 O O . PRO A 1 134 ? -3.895 -2.099 -3.922 1.00 97.25 134 PRO A O 1
ATOM 1050 N N . MET A 1 135 ? -4.951 -0.591 -2.600 1.00 97.12 135 MET A N 1
ATOM 1051 C CA . MET A 1 135 ? -3.798 0.039 -1.942 1.00 97.12 135 MET A CA 1
ATOM 1052 C C . MET A 1 135 ? -4.033 0.121 -0.425 1.00 97.12 135 MET A C 1
ATOM 1054 O O . MET A 1 135 ? -5.095 -0.273 0.054 1.00 97.12 135 MET A O 1
ATOM 1058 N N . ASN A 1 136 ? -3.064 0.634 0.338 1.00 97.06 136 ASN A N 1
ATOM 1059 C CA . ASN A 1 136 ? -3.152 0.695 1.799 1.00 97.06 136 ASN A CA 1
ATOM 1060 C C . ASN A 1 136 ? -3.679 2.051 2.285 1.00 97.06 136 ASN A C 1
ATOM 1062 O O . ASN A 1 136 ? -4.546 2.109 3.153 1.00 97.06 136 ASN A O 1
ATOM 1066 N N . THR A 1 137 ? -3.148 3.152 1.745 1.00 97.94 137 THR A N 1
ATOM 1067 C CA . THR A 1 137 ? -3.476 4.517 2.195 1.00 97.94 137 THR A CA 1
ATOM 1068 C C . THR A 1 137 ? -4.245 5.317 1.144 1.00 97.94 137 THR A C 1
ATOM 1070 O O . THR A 1 137 ? -4.148 5.062 -0.057 1.00 97.94 137 THR A O 1
ATOM 1073 N N . GLY A 1 138 ? -4.957 6.360 1.586 1.00 94.88 138 GLY A N 1
ATOM 1074 C CA . GLY A 1 138 ? -5.616 7.302 0.672 1.00 94.88 138 GLY A CA 1
ATOM 1075 C C . GLY A 1 138 ? -4.640 8.035 -0.260 1.00 94.88 138 GLY A C 1
ATOM 1076 O O . GLY A 1 138 ? -4.981 8.310 -1.407 1.00 94.88 138 GLY A O 1
ATOM 1077 N N . VAL A 1 139 ? -3.404 8.288 0.192 1.00 97.12 139 VAL A N 1
ATOM 1078 C CA . VAL A 1 139 ? -2.357 8.924 -0.628 1.00 97.12 139 VAL A CA 1
ATOM 1079 C C . VAL A 1 139 ? -1.888 7.991 -1.744 1.00 97.12 139 VAL A C 1
ATOM 1081 O O . VAL A 1 139 ? -1.791 8.424 -2.887 1.00 97.12 139 VAL A O 1
ATOM 1084 N N . GLU A 1 140 ? -1.662 6.703 -1.462 1.00 95.75 140 GLU A N 1
ATOM 1085 C CA . GLU A 1 140 ? -1.326 5.717 -2.503 1.00 95.75 140 GLU A CA 1
ATOM 1086 C C . GLU A 1 140 ? -2.439 5.594 -3.552 1.00 95.75 140 GLU A C 1
ATOM 1088 O O . GLU A 1 140 ? -2.150 5.492 -4.747 1.00 95.75 140 GLU A O 1
ATOM 1093 N N . GLY A 1 141 ? -3.705 5.646 -3.119 1.00 95.12 141 GLY A N 1
ATOM 1094 C CA . GLY A 1 141 ? -4.860 5.698 -4.016 1.00 95.12 141 GLY A CA 1
ATOM 1095 C C . GLY A 1 141 ? -4.842 6.937 -4.915 1.00 95.12 141 GLY A C 1
ATOM 1096 O O . GLY A 1 141 ? -4.969 6.811 -6.132 1.00 95.12 141 GLY A O 1
ATOM 1097 N N . GLY A 1 142 ? -4.602 8.119 -4.339 1.00 92.81 142 GLY A N 1
ATOM 1098 C CA . GLY A 1 142 ? -4.490 9.380 -5.081 1.00 92.81 142 GLY A CA 1
ATOM 1099 C C . GLY A 1 142 ? -3.337 9.390 -6.088 1.00 92.81 142 GLY A C 1
ATOM 1100 O O . GLY A 1 142 ? -3.541 9.695 -7.259 1.00 92.81 142 GLY A O 1
ATOM 1101 N N . GLU A 1 143 ? -2.141 8.977 -5.675 1.00 90.50 143 GLU A N 1
ATOM 1102 C CA . GLU A 1 143 ? -0.968 8.866 -6.553 1.00 90.50 143 GLU A CA 1
ATOM 1103 C C . GLU A 1 143 ? -1.192 7.874 -7.698 1.00 90.50 143 GLU A C 1
ATOM 1105 O O . GLU A 1 143 ? -0.780 8.104 -8.837 1.00 90.50 143 GLU A O 1
ATOM 1110 N N . THR A 1 144 ? -1.872 6.763 -7.416 1.00 90.00 144 THR A N 1
ATOM 1111 C CA . THR A 1 144 ? -2.248 5.786 -8.442 1.00 90.00 144 THR A CA 1
ATOM 1112 C C . THR A 1 144 ? -3.243 6.387 -9.421 1.00 90.00 144 THR A C 1
ATOM 1114 O O . THR A 1 144 ? -3.050 6.256 -10.626 1.00 90.00 144 THR A O 1
ATOM 1117 N N . ALA A 1 145 ? -4.257 7.102 -8.930 1.00 89.50 145 ALA A N 1
ATOM 1118 C CA . ALA A 1 145 ? -5.217 7.796 -9.777 1.00 89.50 145 ALA A CA 1
ATOM 1119 C C . ALA A 1 145 ? -4.533 8.834 -10.677 1.00 89.50 145 ALA A C 1
ATOM 1121 O O . ALA A 1 145 ? -4.823 8.868 -11.866 1.00 89.50 145 ALA A O 1
ATOM 1122 N N . ILE A 1 146 ? -3.573 9.612 -10.162 1.00 87.38 146 ILE A N 1
ATOM 1123 C CA . ILE A 1 146 ? -2.795 10.570 -10.967 1.00 87.38 146 ILE A CA 1
ATOM 1124 C C . ILE A 1 146 ? -2.020 9.846 -12.074 1.00 87.38 146 ILE A C 1
ATOM 1126 O O . ILE A 1 146 ? -2.089 10.252 -13.232 1.00 87.38 146 ILE A O 1
ATOM 1130 N N . LYS A 1 147 ? -1.325 8.750 -11.749 1.00 82.69 147 LYS A N 1
ATOM 1131 C CA . LYS A 1 147 ? -0.575 7.953 -12.737 1.00 82.69 147 LYS A CA 1
ATOM 1132 C C . LYS A 1 147 ? -1.474 7.329 -13.801 1.00 82.69 147 LYS A C 1
ATOM 1134 O O . LYS A 1 147 ? -1.044 7.187 -14.941 1.00 82.69 147 LYS A O 1
ATOM 1139 N N . LEU A 1 148 ? -2.691 6.932 -13.427 1.00 82.38 148 LEU A N 1
ATOM 1140 C CA . LEU A 1 148 ? -3.679 6.386 -14.357 1.00 82.38 148 LEU A CA 1
ATOM 1141 C C . LEU A 1 148 ? -4.321 7.480 -15.221 1.00 82.38 148 LEU A C 1
ATOM 1143 O O . LEU A 1 148 ? -4.553 7.255 -16.402 1.00 82.38 148 LEU A O 1
ATOM 1147 N N . ALA A 1 149 ? -4.603 8.650 -14.642 1.00 82.38 149 ALA A N 1
ATOM 1148 C CA . ALA A 1 149 ? -5.265 9.766 -15.313 1.00 82.38 149 ALA A CA 1
ATOM 1149 C C . ALA A 1 149 ? -4.332 10.558 -16.241 1.00 82.38 149 ALA A C 1
ATOM 1151 O O . ALA A 1 149 ? -4.813 11.260 -17.127 1.00 82.38 149 ALA A O 1
ATOM 1152 N N . GLN A 1 150 ? -3.011 10.473 -16.049 1.00 78.50 150 GLN A N 1
ATOM 1153 C CA . GLN A 1 150 ? -2.045 11.081 -16.959 1.00 78.50 150 GLN A CA 1
ATOM 1154 C C . GLN A 1 150 ? -2.159 10.453 -18.352 1.00 78.50 150 GLN A C 1
ATOM 1156 O O . GLN A 1 150 ? -1.738 9.317 -18.587 1.00 78.50 150 GLN A O 1
ATOM 1161 N N . GLU A 1 151 ? -2.734 11.228 -19.272 1.00 71.38 151 GLU A N 1
ATOM 1162 C CA . GLU A 1 151 ? -3.064 10.794 -20.625 1.00 71.38 151 GLU A CA 1
ATOM 1163 C C . GLU A 1 151 ? -1.874 10.141 -21.329 1.00 71.38 151 GLU A C 1
ATOM 1165 O O . GLU A 1 151 ? -0.768 10.684 -21.400 1.00 71.38 151 GLU A O 1
ATOM 1170 N N . GLY A 1 152 ? -2.117 8.952 -21.875 1.00 75.81 152 GLY A N 1
ATOM 1171 C CA . GLY A 1 152 ? -1.164 8.261 -22.725 1.00 75.81 152 GLY A CA 1
ATOM 1172 C C . GLY A 1 152 ? 0.013 7.624 -21.992 1.00 75.81 152 GLY A C 1
ATOM 1173 O O . GLY A 1 152 ? 0.817 6.985 -22.663 1.00 75.81 152 GLY A O 1
ATOM 1174 N N . MET A 1 153 ? 0.171 7.754 -20.667 1.00 84.00 153 MET A N 1
ATOM 1175 C CA . MET A 1 153 ? 1.331 7.176 -19.969 1.00 84.00 153 MET A CA 1
ATOM 1176 C C . MET A 1 153 ? 1.294 5.650 -19.910 1.00 84.00 153 MET A C 1
ATOM 1178 O O . MET A 1 153 ? 2.338 5.011 -20.048 1.00 84.00 153 MET A O 1
ATOM 1182 N N . ILE A 1 154 ? 0.114 5.051 -19.740 1.00 83.06 154 ILE A N 1
ATOM 1183 C CA . ILE A 1 154 ? -0.042 3.590 -19.723 1.00 83.06 154 ILE A CA 1
ATOM 1184 C C . ILE A 1 154 ? 0.236 3.031 -21.120 1.00 83.06 154 ILE A C 1
ATOM 1186 O O . ILE A 1 154 ? 1.023 2.095 -21.286 1.00 83.06 154 ILE A O 1
ATOM 1190 N N . GLU A 1 155 ? -0.360 3.644 -22.139 1.00 88.06 155 GLU A N 1
ATOM 1191 C CA . GLU A 1 155 ? -0.177 3.291 -23.542 1.00 88.06 155 GLU A CA 1
ATOM 1192 C C . GLU A 1 155 ? 1.274 3.514 -23.972 1.00 88.06 155 GLU A C 1
ATOM 1194 O O . GLU A 1 155 ? 1.845 2.673 -24.667 1.00 88.06 155 GLU A O 1
ATOM 1199 N N . ASN A 1 156 ? 1.898 4.613 -23.541 1.00 90.69 156 ASN A N 1
ATOM 1200 C CA . ASN A 1 156 ? 3.304 4.898 -23.801 1.00 90.69 156 ASN A CA 1
ATOM 1201 C C . ASN A 1 156 ? 4.197 3.862 -23.121 1.00 90.69 156 ASN A C 1
ATOM 1203 O O . ASN A 1 156 ? 5.089 3.319 -23.764 1.00 90.69 156 ASN A O 1
ATOM 1207 N N . ALA A 1 157 ? 3.927 3.502 -21.864 1.00 91.88 157 ALA A N 1
ATOM 1208 C CA . ALA A 1 157 ? 4.693 2.480 -21.161 1.00 91.88 157 ALA A CA 1
ATOM 1209 C C . ALA A 1 157 ? 4.604 1.107 -21.847 1.00 91.88 157 ALA A C 1
ATOM 1211 O O . ALA A 1 157 ? 5.602 0.382 -21.913 1.00 91.88 157 ALA A O 1
ATOM 1212 N N . ALA A 1 158 ? 3.436 0.751 -22.388 1.00 92.81 158 ALA A N 1
ATOM 1213 C CA . ALA A 1 158 ? 3.270 -0.448 -23.202 1.00 92.81 158 ALA A CA 1
ATOM 1214 C C . ALA A 1 158 ? 4.100 -0.361 -24.496 1.00 92.81 158 ALA A C 1
ATOM 1216 O O . ALA A 1 158 ? 4.989 -1.192 -24.704 1.00 92.81 158 ALA A O 1
ATOM 1217 N N . LYS A 1 159 ? 3.887 0.687 -25.305 1.00 95.88 159 LYS A N 1
ATOM 1218 C CA . LYS A 1 159 ? 4.555 0.905 -26.602 1.00 95.88 159 LYS A CA 1
ATOM 1219 C C . LYS A 1 159 ? 6.079 0.995 -26.476 1.00 95.88 159 LYS A C 1
ATOM 1221 O O . LYS A 1 159 ? 6.810 0.310 -27.188 1.00 95.88 159 LYS A O 1
ATOM 1226 N N . MET A 1 160 ? 6.576 1.825 -25.563 1.00 97.56 160 MET A N 1
ATOM 1227 C CA . MET A 1 160 ? 8.011 2.026 -25.342 1.00 97.56 160 MET A CA 1
ATOM 1228 C C . MET A 1 160 ? 8.659 0.794 -24.719 1.00 97.56 160 MET A C 1
ATOM 1230 O O . MET A 1 160 ? 9.785 0.447 -25.065 1.00 97.56 160 MET A O 1
ATOM 1234 N N . GLY A 1 161 ? 7.934 0.081 -23.855 1.00 96.62 161 GLY A N 1
ATOM 1235 C CA . GLY A 1 161 ? 8.374 -1.197 -23.316 1.00 96.62 161 GLY A CA 1
ATOM 1236 C C . GLY A 1 161 ? 8.595 -2.254 -24.397 1.00 96.62 161 GLY A C 1
ATOM 1237 O O . GLY A 1 161 ? 9.594 -2.971 -24.371 1.00 96.62 161 GLY A O 1
ATOM 1238 N N . GLU A 1 162 ? 7.671 -2.358 -25.353 1.00 97.69 162 GLU A N 1
ATOM 1239 C CA . GLU A 1 162 ? 7.806 -3.253 -26.508 1.00 97.69 162 GLU A CA 1
ATOM 1240 C C . GLU A 1 162 ? 8.995 -2.875 -27.387 1.00 97.69 162 GLU A C 1
ATOM 1242 O O . GLU A 1 162 ? 9.789 -3.750 -27.738 1.00 97.69 162 GLU A O 1
ATOM 1247 N N . LEU A 1 163 ? 9.164 -1.583 -27.683 1.00 98.19 163 LEU A N 1
ATOM 1248 C CA . LEU A 1 163 ? 10.313 -1.088 -28.437 1.00 98.19 163 LEU A CA 1
ATOM 1249 C C . LEU A 1 163 ? 11.637 -1.413 -27.734 1.00 98.19 163 LEU A C 1
ATOM 1251 O O . LEU A 1 163 ? 12.534 -1.972 -28.359 1.00 98.19 163 LEU A O 1
ATOM 1255 N N . LEU A 1 164 ? 11.741 -1.133 -26.433 1.00 98.06 164 LEU A N 1
ATOM 1256 C CA . LEU A 1 164 ? 12.930 -1.437 -25.640 1.00 98.06 164 LEU A CA 1
ATOM 1257 C C . LEU A 1 164 ? 13.259 -2.931 -25.693 1.00 98.06 164 LEU A C 1
ATOM 1259 O O . LEU A 1 164 ? 14.386 -3.305 -26.003 1.00 98.06 164 LEU A O 1
ATOM 1263 N N . ARG A 1 165 ? 12.279 -3.811 -25.456 1.00 97.94 165 ARG A N 1
ATOM 1264 C CA . ARG A 1 165 ? 12.499 -5.265 -25.548 1.00 97.94 165 ARG A CA 1
ATOM 1265 C C . ARG A 1 165 ? 12.898 -5.700 -26.953 1.00 97.94 165 ARG A C 1
ATOM 1267 O O . ARG A 1 165 ? 13.721 -6.605 -27.077 1.00 97.94 165 ARG A O 1
ATOM 1274 N N . LYS A 1 166 ? 12.334 -5.094 -28.000 1.00 98.06 166 LYS A N 1
ATOM 1275 C CA . LYS A 1 166 ? 12.697 -5.382 -29.393 1.00 98.06 166 LYS A CA 1
ATOM 1276 C C . LYS A 1 166 ? 14.167 -5.062 -29.659 1.00 98.06 166 LYS A C 1
ATOM 1278 O O . LYS A 1 166 ? 14.863 -5.903 -30.221 1.00 98.06 166 LYS A O 1
ATOM 1283 N N . GLU A 1 167 ? 14.644 -3.899 -29.227 1.00 98.19 167 GLU A N 1
ATOM 1284 C CA . GLU A 1 167 ? 16.042 -3.494 -29.403 1.00 98.19 167 GLU A CA 1
ATOM 1285 C C . GLU A 1 167 ? 16.996 -4.308 -28.517 1.00 98.19 167 GLU A C 1
ATOM 1287 O O . GLU A 1 167 ? 17.992 -4.829 -29.012 1.00 98.19 167 GLU A O 1
ATOM 1292 N N . LEU A 1 168 ? 16.658 -4.542 -27.244 1.00 97.62 168 LEU A N 1
ATOM 1293 C CA . LEU A 1 168 ? 17.450 -5.400 -26.351 1.00 97.62 168 LEU A CA 1
ATOM 1294 C C . LEU A 1 168 ? 17.600 -6.829 -26.895 1.00 97.62 168 LEU A C 1
ATOM 1296 O O . LEU A 1 168 ? 18.617 -7.481 -26.672 1.00 97.62 168 LEU A O 1
ATOM 1300 N N . ASN A 1 169 ? 16.610 -7.335 -27.634 1.00 97.44 169 ASN A N 1
ATOM 1301 C CA . ASN A 1 169 ? 16.694 -8.656 -28.253 1.00 97.44 169 ASN A CA 1
ATOM 1302 C C . ASN A 1 169 ? 17.694 -8.746 -29.413 1.00 97.44 169 ASN A C 1
ATOM 1304 O O . ASN A 1 169 ? 18.016 -9.868 -29.808 1.00 97.44 169 ASN A O 1
ATOM 1308 N N . ARG A 1 170 ? 18.191 -7.616 -29.929 1.00 97.38 170 ARG A N 1
ATOM 1309 C CA . ARG A 1 170 ? 19.237 -7.559 -30.962 1.00 97.38 170 ARG A CA 1
ATOM 1310 C C . ARG A 1 170 ? 20.654 -7.636 -30.392 1.00 97.38 170 ARG A C 1
ATOM 1312 O O . ARG A 1 170 ? 21.587 -7.825 -31.164 1.00 97.38 170 ARG A O 1
ATOM 1319 N N . LEU A 1 171 ? 20.809 -7.513 -29.071 1.00 97.44 171 LEU A N 1
ATOM 1320 C CA . LEU A 1 171 ? 22.106 -7.625 -28.405 1.00 97.44 171 LEU A CA 1
ATOM 1321 C C . LEU A 1 171 ? 22.738 -9.018 -28.651 1.00 97.44 171 LEU A C 1
ATOM 1323 O O . LEU A 1 171 ? 21.999 -10.001 -28.798 1.00 97.44 171 LEU A O 1
ATOM 1327 N N . PRO A 1 172 ? 24.084 -9.127 -28.656 1.00 96.12 172 PRO A N 1
ATOM 1328 C CA . PRO A 1 172 ? 24.796 -10.384 -28.895 1.00 96.12 172 PRO A CA 1
ATOM 1329 C C . PRO A 1 172 ? 24.349 -11.501 -27.944 1.00 96.12 172 PRO A C 1
ATOM 1331 O O . PRO A 1 172 ? 24.398 -11.346 -26.723 1.00 96.12 172 PRO A O 1
ATOM 1334 N N . LYS A 1 173 ? 23.899 -12.637 -28.494 1.00 94.88 173 LYS A N 1
ATOM 1335 C CA . LYS A 1 173 ? 23.310 -13.745 -27.712 1.00 94.88 173 LYS A CA 1
ATOM 1336 C C . LYS A 1 173 ? 24.323 -14.529 -26.884 1.00 94.88 173 LYS A C 1
ATOM 1338 O O . LYS A 1 173 ? 23.947 -15.168 -25.907 1.00 94.88 173 LYS A O 1
ATOM 1343 N N . ASP A 1 174 ? 25.597 -14.449 -27.244 1.00 94.62 174 ASP A N 1
ATOM 1344 C CA . ASP A 1 174 ? 26.706 -14.992 -26.464 1.00 94.62 174 ASP A CA 1
ATOM 1345 C C . ASP A 1 174 ? 26.998 -14.165 -25.199 1.00 94.62 174 ASP A C 1
ATOM 1347 O O . ASP A 1 174 ? 27.668 -14.664 -24.294 1.00 94.62 174 ASP A O 1
ATOM 1351 N N . LYS A 1 175 ? 26.483 -12.927 -25.125 1.00 96.12 175 LYS A N 1
ATOM 1352 C CA . LYS A 1 175 ? 26.573 -12.042 -23.954 1.00 96.12 175 LYS A CA 1
ATOM 1353 C C . LYS A 1 175 ? 25.250 -11.874 -23.226 1.00 96.12 175 LYS A C 1
ATOM 1355 O O . LYS A 1 175 ? 25.240 -11.842 -22.003 1.00 96.12 175 LYS A O 1
ATOM 1360 N N . VAL A 1 176 ? 24.136 -11.787 -23.950 1.00 96.81 176 VAL A N 1
ATOM 1361 C CA . VAL A 1 176 ? 22.788 -11.580 -23.405 1.00 96.81 176 VAL A CA 1
ATOM 1362 C C . VAL A 1 176 ? 21.909 -12.784 -23.725 1.00 96.81 176 VAL A C 1
ATOM 1364 O O . VAL A 1 176 ? 21.428 -12.949 -24.847 1.00 96.81 176 VAL A O 1
ATOM 1367 N N . LYS A 1 177 ? 21.654 -13.612 -22.709 1.00 96.38 177 LYS A N 1
ATOM 1368 C CA . LYS A 1 177 ? 20.898 -14.865 -22.839 1.00 96.38 177 LYS A CA 1
ATOM 1369 C C . LYS A 1 177 ? 19.394 -14.643 -22.900 1.00 96.38 177 LYS A C 1
ATOM 1371 O O . LYS A 1 177 ? 18.701 -15.286 -23.681 1.00 96.38 177 LYS A O 1
ATOM 1376 N N . ILE A 1 178 ? 18.874 -13.761 -22.046 1.00 96.88 178 ILE A N 1
ATOM 1377 C CA . ILE A 1 178 ? 17.428 -13.579 -21.864 1.00 96.88 178 ILE A CA 1
ATOM 1378 C C . ILE A 1 178 ? 17.100 -12.093 -21.835 1.00 96.88 178 ILE A C 1
ATOM 1380 O O . ILE A 1 178 ? 17.753 -11.326 -21.134 1.00 96.88 178 ILE A O 1
ATOM 1384 N N . VAL A 1 179 ? 16.032 -11.713 -22.534 1.00 97.12 179 VAL A N 1
ATOM 1385 C CA . VAL A 1 179 ? 15.377 -10.406 -22.420 1.00 97.12 179 VAL A CA 1
ATOM 1386 C C . VAL A 1 179 ? 13.944 -10.649 -21.968 1.00 97.12 179 VAL A C 1
ATOM 1388 O O . VAL A 1 179 ? 13.223 -11.429 -22.588 1.00 97.12 179 VAL A O 1
ATOM 1391 N N . ARG A 1 180 ? 13.513 -10.001 -20.885 1.00 95.19 180 ARG A N 1
ATOM 1392 C CA . ARG A 1 180 ? 12.155 -10.160 -20.346 1.00 95.19 180 ARG A CA 1
ATOM 1393 C C . ARG A 1 180 ? 11.642 -8.877 -19.711 1.00 95.19 180 ARG A C 1
ATOM 1395 O O . ARG A 1 180 ? 12.429 -8.033 -19.297 1.00 95.19 180 ARG A O 1
ATOM 1402 N N . GLY A 1 181 ? 10.328 -8.752 -19.584 1.00 93.75 181 GLY A N 1
ATOM 1403 C CA . GLY A 1 181 ? 9.706 -7.614 -18.915 1.00 93.75 181 GLY A CA 1
ATOM 1404 C C . GLY A 1 181 ? 8.254 -7.408 -19.313 1.00 93.75 181 GLY A C 1
ATOM 1405 O O . GLY A 1 181 ? 7.730 -8.123 -20.167 1.00 93.75 181 GLY A O 1
ATOM 1406 N N . LYS A 1 182 ? 7.614 -6.413 -18.700 1.00 91.75 182 LYS A N 1
ATOM 1407 C CA . LYS A 1 182 ? 6.253 -5.965 -19.018 1.00 91.75 182 LYS A CA 1
ATOM 1408 C C . LYS A 1 182 ? 6.184 -4.448 -18.873 1.00 91.75 182 LYS A C 1
ATOM 1410 O O . LYS A 1 182 ? 6.677 -3.897 -17.890 1.00 91.75 182 LYS A O 1
ATOM 1415 N N . GLY A 1 183 ? 5.590 -3.771 -19.858 1.00 92.94 183 GLY A N 1
ATOM 1416 C CA . GLY A 1 183 ? 5.650 -2.308 -19.935 1.00 92.94 183 GLY A CA 1
ATOM 1417 C C . GLY A 1 183 ? 7.103 -1.822 -19.908 1.00 92.94 183 GLY A C 1
ATOM 1418 O O . GLY A 1 183 ? 7.969 -2.449 -20.523 1.00 92.94 183 GLY A O 1
ATOM 1419 N N . LEU A 1 184 ? 7.394 -0.763 -19.154 1.00 94.06 184 LEU A N 1
ATOM 1420 C CA . LEU A 1 184 ? 8.755 -0.231 -19.018 1.00 94.06 184 LEU A CA 1
ATOM 1421 C C . LEU A 1 184 ? 9.636 -0.989 -18.014 1.00 94.06 184 LEU A C 1
ATOM 1423 O O . LEU A 1 184 ? 10.837 -0.750 -17.985 1.00 94.06 184 LEU A O 1
ATOM 1427 N N . LEU A 1 185 ? 9.103 -1.956 -17.261 1.00 94.12 185 LEU A N 1
ATOM 1428 C CA . LEU A 1 185 ? 9.891 -2.784 -16.344 1.00 94.12 185 LEU A CA 1
ATOM 1429 C C . LEU A 1 185 ? 10.513 -3.963 -17.097 1.00 94.12 185 LEU A C 1
ATOM 1431 O O . LEU A 1 185 ? 9.856 -4.979 -17.342 1.00 94.12 185 LEU A O 1
ATOM 1435 N N . ASN A 1 186 ? 11.781 -3.824 -17.473 1.00 95.69 186 ASN A N 1
ATOM 1436 C CA . ASN A 1 186 ? 12.503 -4.779 -18.308 1.00 95.69 186 ASN A CA 1
ATOM 1437 C C . ASN A 1 186 ? 13.806 -5.232 -17.655 1.00 95.69 186 ASN A C 1
ATOM 1439 O O . ASN A 1 186 ? 14.351 -4.573 -16.775 1.00 95.69 186 ASN A O 1
ATOM 1443 N N . ALA A 1 187 ? 14.307 -6.384 -18.077 1.00 95.69 187 ALA A N 1
ATOM 1444 C CA . ALA A 1 187 ? 15.582 -6.905 -17.631 1.00 95.69 187 ALA A CA 1
ATOM 1445 C C . ALA A 1 187 ? 16.262 -7.720 -18.727 1.00 95.69 187 ALA A C 1
ATOM 1447 O O . ALA A 1 187 ? 15.598 -8.417 -19.502 1.00 95.69 187 ALA A O 1
ATOM 1448 N N . ILE A 1 188 ? 17.590 -7.678 -18.716 1.00 97.12 188 ILE A N 1
ATOM 1449 C CA . ILE A 1 188 ? 18.434 -8.632 -19.430 1.00 97.12 188 ILE A CA 1
ATOM 1450 C C . ILE A 1 188 ? 19.119 -9.563 -18.434 1.00 97.12 188 ILE A C 1
ATOM 1452 O O . ILE A 1 188 ? 19.395 -9.171 -17.299 1.00 97.12 188 ILE A O 1
ATOM 1456 N N . VAL A 1 189 ? 19.372 -10.794 -18.859 1.00 96.56 189 VAL A N 1
ATOM 1457 C CA . VAL A 1 189 ? 20.233 -11.751 -18.160 1.00 96.56 189 VAL A CA 1
ATOM 1458 C C . VAL A 1 189 ? 21.471 -11.948 -19.016 1.00 96.56 189 VAL A C 1
ATOM 1460 O O . VAL A 1 189 ? 21.343 -12.348 -20.179 1.00 96.56 189 VAL A O 1
ATOM 1463 N N . ILE A 1 190 ? 22.638 -11.638 -18.463 1.00 96.25 190 ILE A N 1
ATOM 1464 C CA . ILE A 1 190 ? 23.913 -11.795 -19.160 1.00 96.25 190 ILE A CA 1
ATOM 1465 C C . ILE A 1 190 ? 24.493 -13.193 -18.937 1.00 96.25 190 ILE A C 1
ATOM 1467 O O . ILE A 1 190 ? 24.097 -13.908 -18.017 1.00 96.25 190 ILE A O 1
ATOM 1471 N N . ASP A 1 191 ? 25.388 -13.624 -19.820 1.00 95.44 191 ASP A N 1
ATOM 1472 C CA . ASP A 1 191 ? 26.137 -14.861 -19.620 1.00 95.44 191 ASP A CA 1
ATOM 1473 C C . ASP A 1 191 ? 26.994 -14.752 -18.349 1.00 95.44 191 ASP A C 1
ATOM 1475 O O . ASP A 1 191 ? 27.633 -13.733 -18.115 1.00 95.44 191 ASP A O 1
ATOM 1479 N N . SER A 1 192 ? 27.023 -15.821 -17.550 1.00 91.38 192 SER A N 1
ATOM 1480 C CA . SER A 1 192 ? 27.798 -15.935 -16.312 1.00 91.38 192 SER A CA 1
ATOM 1481 C C . SER A 1 192 ? 29.306 -15.745 -16.491 1.00 91.38 192 SER A C 1
ATOM 1483 O O . SER A 1 192 ? 30.006 -15.564 -15.502 1.00 91.38 192 SER A O 1
ATOM 1485 N N . LYS A 1 193 ? 29.820 -15.815 -17.726 1.00 93.56 193 LYS A N 1
ATOM 1486 C CA . LYS A 1 193 ? 31.213 -15.479 -18.049 1.00 93.56 193 LYS A CA 1
ATOM 1487 C C . LYS A 1 193 ? 31.515 -13.978 -17.934 1.00 93.56 193 LYS A C 1
ATOM 1489 O O . LYS A 1 193 ? 32.684 -13.613 -17.910 1.00 93.56 193 LYS A O 1
ATOM 1494 N N . TYR A 1 194 ? 30.485 -13.133 -17.874 1.00 93.81 194 TYR A N 1
ATOM 1495 C CA . TYR A 1 194 ? 30.602 -11.690 -17.699 1.00 93.81 194 TYR A CA 1
ATOM 1496 C C . TYR A 1 194 ? 30.069 -11.247 -16.343 1.00 93.81 194 TYR A C 1
ATOM 1498 O O . TYR A 1 194 ? 29.143 -11.841 -15.788 1.00 93.81 194 TYR A O 1
ATOM 1506 N N . ASP A 1 195 ? 30.621 -10.147 -15.847 1.00 93.31 195 ASP A N 1
ATOM 1507 C CA . ASP A 1 195 ? 30.214 -9.554 -14.586 1.00 93.31 195 ASP A CA 1
ATOM 1508 C C . ASP A 1 195 ? 29.188 -8.425 -14.805 1.00 93.31 195 ASP A C 1
ATOM 1510 O O . ASP A 1 195 ? 29.382 -7.502 -15.601 1.00 93.31 195 ASP A O 1
ATOM 1514 N N . ALA A 1 196 ? 28.046 -8.505 -14.113 1.00 94.06 196 ALA A N 1
ATOM 1515 C CA . ALA A 1 196 ? 26.967 -7.532 -14.290 1.00 94.06 196 ALA A CA 1
ATOM 1516 C C . ALA A 1 196 ? 27.277 -6.180 -13.640 1.00 94.06 196 ALA A C 1
ATOM 1518 O O . ALA A 1 196 ? 26.677 -5.171 -14.020 1.00 94.06 196 ALA A O 1
ATOM 1519 N N . TRP A 1 197 ? 28.173 -6.154 -12.651 1.00 93.19 197 TRP A N 1
ATOM 1520 C CA . TRP A 1 197 ? 28.631 -4.919 -12.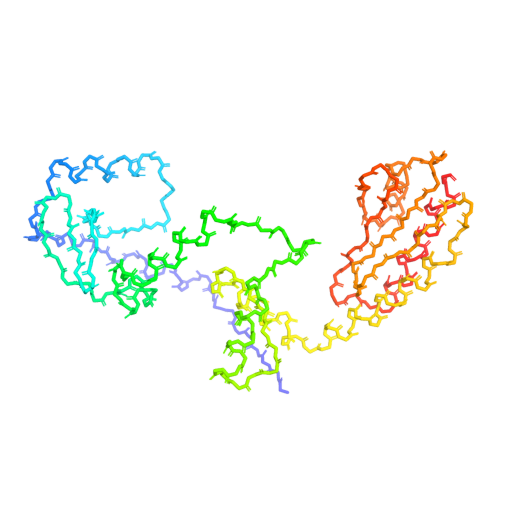038 1.00 93.19 197 TRP A CA 1
ATOM 1521 C C . TRP A 1 197 ? 29.528 -4.148 -13.010 1.00 93.19 197 TRP A C 1
ATOM 1523 O O . TRP A 1 197 ? 29.244 -2.978 -13.262 1.00 93.19 197 TRP A O 1
ATOM 1533 N N . GLU A 1 198 ? 30.494 -4.810 -13.650 1.00 94.62 198 GLU A N 1
ATOM 1534 C CA . GLU A 1 198 ? 31.332 -4.249 -14.721 1.00 94.62 198 GLU A CA 1
ATOM 1535 C C . GLU A 1 198 ? 30.490 -3.694 -15.876 1.00 94.62 198 GLU A C 1
ATOM 1537 O O . GLU A 1 198 ? 30.665 -2.546 -16.291 1.00 94.62 198 GLU A O 1
ATOM 1542 N N . LEU A 1 199 ? 29.479 -4.436 -16.343 1.00 96.31 199 LEU A N 1
ATOM 1543 C CA . LEU A 1 199 ? 28.569 -3.919 -17.370 1.00 96.31 199 LEU A CA 1
ATOM 1544 C C . LEU A 1 199 ? 27.826 -2.653 -16.904 1.00 96.31 199 LEU A C 1
ATOM 1546 O O . LEU A 1 199 ? 27.664 -1.708 -17.675 1.00 96.31 199 LEU A O 1
ATOM 1550 N N . CYS A 1 200 ? 27.389 -2.594 -15.645 1.00 95.19 200 CYS A N 1
ATOM 1551 C CA . CYS A 1 200 ? 26.773 -1.392 -15.080 1.00 95.19 200 CYS A CA 1
ATOM 1552 C C . CYS A 1 200 ? 27.753 -0.212 -14.948 1.00 95.19 200 CYS A C 1
ATOM 1554 O O . CYS A 1 200 ? 27.322 0.932 -15.109 1.00 95.19 200 CYS A O 1
ATOM 1556 N N . LEU A 1 201 ? 29.046 -0.459 -14.710 1.00 95.44 201 LEU A N 1
ATOM 1557 C CA . LEU A 1 201 ? 30.083 0.579 -14.743 1.00 95.44 201 LEU A CA 1
ATOM 1558 C C . LEU A 1 201 ? 30.262 1.136 -16.160 1.00 95.44 201 LEU A C 1
ATOM 1560 O O . LEU A 1 201 ? 30.233 2.353 -16.335 1.00 95.44 201 LEU A O 1
ATOM 1564 N N . HIS A 1 202 ? 30.323 0.277 -17.180 1.00 97.38 202 HIS A N 1
ATOM 1565 C CA . HIS A 1 202 ? 30.355 0.728 -18.574 1.00 97.38 202 HIS A CA 1
ATOM 1566 C C . HIS A 1 202 ? 29.097 1.503 -18.972 1.00 97.38 202 HIS A C 1
ATOM 1568 O O . HIS A 1 202 ? 29.196 2.530 -19.638 1.00 97.38 202 HIS A O 1
ATOM 1574 N N . LEU A 1 203 ? 27.910 1.052 -18.549 1.00 97.19 203 LEU A N 1
ATOM 1575 C CA . LEU A 1 203 ? 26.668 1.796 -18.773 1.00 97.19 203 LEU A CA 1
ATOM 1576 C C . LEU A 1 203 ? 26.770 3.207 -18.181 1.00 97.19 203 LEU A C 1
ATOM 1578 O O . LEU A 1 203 ? 26.481 4.168 -18.894 1.00 97.19 203 LEU A O 1
ATOM 1582 N N . ARG A 1 204 ? 27.239 3.344 -16.930 1.00 96.75 204 ARG A N 1
ATOM 1583 C CA . ARG A 1 204 ? 27.457 4.647 -16.279 1.00 96.75 204 ARG A CA 1
ATOM 1584 C C . ARG A 1 204 ? 28.398 5.523 -17.103 1.00 96.75 204 ARG A C 1
ATOM 1586 O O . ARG A 1 204 ? 28.061 6.677 -17.358 1.00 96.75 204 ARG A O 1
ATOM 1593 N N . ASP A 1 205 ? 29.537 4.982 -17.525 1.00 97.19 205 ASP A N 1
ATOM 1594 C CA . ASP A 1 205 ? 30.565 5.733 -18.258 1.00 97.19 205 ASP A CA 1
ATOM 1595 C C . ASP A 1 205 ? 30.084 6.168 -19.649 1.00 97.19 205 ASP A C 1
ATOM 1597 O O . ASP A 1 205 ? 30.478 7.221 -20.148 1.00 97.19 205 ASP A O 1
ATOM 1601 N N . PHE A 1 206 ? 29.166 5.408 -20.250 1.00 97.75 206 PHE A N 1
ATOM 1602 C CA . PHE A 1 206 ? 28.501 5.762 -21.502 1.00 97.75 206 PHE A CA 1
ATOM 1603 C C . PHE A 1 206 ? 27.207 6.575 -21.324 1.00 97.75 206 PHE A C 1
ATOM 1605 O O . PHE A 1 206 ? 26.550 6.880 -22.320 1.00 97.75 206 PHE A O 1
ATOM 1612 N N . GLY A 1 207 ? 26.848 6.961 -20.095 1.00 95.75 207 GLY A N 1
ATOM 1613 C CA . GLY A 1 207 ? 25.745 7.886 -19.814 1.00 95.75 207 GLY A CA 1
ATOM 1614 C C . GLY A 1 207 ? 24.389 7.243 -19.501 1.00 95.75 207 GLY A C 1
ATOM 1615 O O . GLY A 1 207 ? 23.371 7.928 -19.559 1.00 95.75 207 GLY A O 1
ATOM 1616 N N . LEU A 1 208 ? 24.341 5.955 -19.149 1.00 96.88 208 LEU A N 1
ATOM 1617 C CA . LEU A 1 208 ? 23.121 5.259 -18.727 1.00 96.88 208 LEU A CA 1
ATOM 1618 C C . LEU A 1 208 ? 23.273 4.653 -17.332 1.00 96.88 208 LEU A C 1
ATOM 1620 O O . LEU A 1 208 ? 24.166 3.860 -17.064 1.00 96.88 208 LEU A O 1
ATOM 1624 N N . LEU A 1 209 ? 22.340 4.961 -16.434 1.00 94.88 209 LEU A N 1
ATOM 1625 C CA . LEU A 1 209 ? 22.324 4.370 -15.098 1.00 94.88 209 LEU A CA 1
ATOM 1626 C C . LEU A 1 209 ? 21.391 3.158 -15.057 1.00 94.88 209 LEU A C 1
ATOM 1628 O O . LEU A 1 209 ? 20.201 3.254 -15.352 1.00 94.88 209 LEU A O 1
ATOM 1632 N N . ALA A 1 210 ? 21.935 2.017 -14.648 1.00 93.50 210 ALA A N 1
ATOM 1633 C CA . ALA A 1 210 ? 21.189 0.798 -14.366 1.00 93.50 210 ALA A CA 1
ATOM 1634 C C . ALA A 1 210 ? 21.809 0.084 -13.161 1.00 93.50 210 ALA A C 1
ATOM 1636 O O . ALA A 1 210 ? 22.948 0.362 -12.784 1.00 93.50 210 ALA A O 1
ATOM 1637 N N . LYS A 1 211 ? 21.062 -0.843 -12.555 1.00 84.94 211 LYS A N 1
ATOM 1638 C CA . LYS A 1 211 ? 21.523 -1.600 -11.386 1.00 84.94 211 LYS A CA 1
ATOM 1639 C C . LYS A 1 211 ? 21.497 -3.108 -11.663 1.00 84.94 211 LYS A C 1
ATOM 1641 O O . LYS A 1 211 ? 20.489 -3.594 -12.197 1.00 84.94 211 LYS A O 1
ATOM 1646 N N . PRO A 1 212 ? 22.530 -3.863 -11.244 1.00 89.31 212 PRO A N 1
ATOM 1647 C CA . PRO A 1 212 ? 22.477 -5.313 -11.277 1.00 89.31 212 PRO A CA 1
ATOM 1648 C C . PRO A 1 212 ? 21.568 -5.855 -10.161 1.00 89.31 212 PRO A C 1
ATOM 1650 O O . PRO A 1 212 ? 21.419 -5.270 -9.085 1.00 89.31 212 PRO A O 1
ATOM 1653 N N . THR A 1 213 ? 20.939 -7.000 -10.401 1.00 83.38 213 THR A N 1
ATOM 1654 C CA . THR A 1 213 ? 20.117 -7.729 -9.429 1.00 83.38 213 THR A CA 1
ATOM 1655 C C . THR A 1 213 ? 20.390 -9.220 -9.537 1.00 83.38 213 THR A C 1
ATOM 1657 O O . THR A 1 213 ? 20.412 -9.759 -10.637 1.00 83.38 213 THR A O 1
ATOM 1660 N N . HIS A 1 214 ? 20.541 -9.892 -8.394 1.00 75.25 214 HIS A N 1
ATOM 1661 C CA . HIS A 1 214 ? 20.750 -11.344 -8.324 1.00 75.25 214 HIS A CA 1
ATOM 1662 C C . HIS A 1 214 ? 21.920 -11.856 -9.195 1.00 75.25 214 HIS A C 1
ATOM 1664 O O . HIS A 1 214 ? 21.778 -12.874 -9.862 1.00 75.25 214 HIS A O 1
ATOM 1670 N N . GLY A 1 215 ? 23.057 -11.150 -9.190 1.00 82.50 215 GLY A N 1
ATOM 1671 C CA . GLY A 1 215 ? 24.295 -11.571 -9.859 1.00 82.50 215 GLY A CA 1
ATOM 1672 C C . GLY A 1 215 ? 24.360 -11.201 -11.341 1.00 82.50 215 GLY A C 1
ATOM 1673 O O . GLY A 1 215 ? 25.102 -10.307 -11.707 1.00 82.50 215 GLY A O 1
ATOM 1674 N N . ASP A 1 216 ? 23.558 -11.844 -12.182 1.00 91.44 216 ASP A N 1
ATOM 1675 C CA . ASP A 1 216 ? 23.678 -11.865 -13.654 1.00 91.44 216 ASP A CA 1
ATOM 1676 C C . ASP A 1 216 ? 22.582 -11.064 -14.389 1.00 91.44 216 ASP A C 1
ATOM 1678 O O . ASP A 1 216 ? 22.422 -11.182 -15.605 1.00 91.44 216 ASP A O 1
ATOM 1682 N N . LYS A 1 217 ? 21.758 -10.282 -13.677 1.00 94.00 217 LYS A N 1
ATOM 1683 C CA . LYS A 1 217 ? 20.599 -9.585 -14.271 1.00 94.00 217 LYS A CA 1
ATOM 1684 C C . LYS A 1 217 ? 20.740 -8.083 -14.162 1.00 94.00 217 LYS A C 1
ATOM 1686 O O . LYS A 1 217 ? 20.960 -7.576 -13.068 1.00 94.00 217 LYS A O 1
ATOM 1691 N N . ILE A 1 218 ? 20.465 -7.360 -15.240 1.00 94.88 218 ILE A N 1
ATOM 1692 C CA . ILE A 1 218 ? 20.388 -5.893 -15.231 1.00 94.88 218 ILE A CA 1
ATOM 1693 C C . ILE A 1 218 ? 18.942 -5.479 -15.453 1.00 94.88 218 ILE A C 1
ATOM 1695 O O . ILE A 1 218 ? 18.303 -5.952 -16.394 1.00 94.88 218 ILE A O 1
ATOM 1699 N N . ARG A 1 219 ? 18.412 -4.623 -14.571 1.00 94.19 219 ARG A N 1
ATOM 1700 C CA . ARG A 1 219 ? 17.040 -4.106 -14.666 1.00 94.19 219 ARG A CA 1
ATOM 1701 C C . ARG A 1 219 ? 17.026 -2.702 -15.260 1.00 94.19 219 ARG A C 1
ATOM 1703 O O . ARG A 1 219 ? 17.781 -1.835 -14.828 1.00 94.19 219 ARG A O 1
ATOM 1710 N N . PHE A 1 220 ? 16.095 -2.487 -16.179 1.00 94.75 220 PHE A N 1
ATOM 1711 C CA . PHE A 1 220 ? 15.785 -1.209 -16.801 1.00 94.75 220 PHE A CA 1
ATOM 1712 C C . PHE A 1 220 ? 14.348 -0.824 -16.445 1.00 94.75 220 PHE A C 1
ATOM 1714 O O . PHE A 1 220 ? 13.418 -1.597 -16.675 1.00 94.75 220 PHE A O 1
ATOM 1721 N N . ALA A 1 221 ? 14.180 0.363 -15.869 1.00 94.00 221 ALA A N 1
ATOM 1722 C CA . ALA A 1 221 ? 12.885 0.928 -15.499 1.00 94.00 221 ALA A CA 1
ATOM 1723 C C . ALA A 1 221 ? 12.888 2.439 -15.793 1.00 94.00 221 ALA A C 1
ATOM 1725 O O . ALA A 1 221 ? 12.954 3.241 -14.860 1.00 94.00 221 ALA A O 1
ATOM 1726 N N . PRO A 1 222 ? 12.919 2.841 -17.079 1.00 93.69 222 PRO A N 1
ATOM 1727 C CA . PRO A 1 222 ? 12.913 4.251 -17.443 1.00 93.69 222 PRO A CA 1
ATOM 1728 C C . PRO A 1 222 ? 11.606 4.949 -17.013 1.00 93.69 222 PRO A C 1
ATOM 1730 O O . PRO A 1 222 ? 10.582 4.279 -16.832 1.00 93.69 222 PRO A O 1
ATOM 1733 N N . PRO A 1 223 ? 11.617 6.289 -16.877 1.00 91.56 223 PRO A N 1
ATOM 1734 C CA . PRO A 1 223 ? 10.421 7.081 -16.583 1.00 91.56 223 PRO A CA 1
ATOM 1735 C C . PRO A 1 223 ? 9.278 6.866 -17.590 1.00 91.56 223 PRO A C 1
ATOM 1737 O O . PRO A 1 223 ? 9.516 6.605 -18.767 1.00 91.56 223 PRO A O 1
ATOM 1740 N N . LEU A 1 224 ? 8.024 7.025 -17.145 1.00 89.31 224 LEU A N 1
ATOM 1741 C CA . LEU A 1 224 ? 6.822 6.764 -17.962 1.00 89.31 224 LEU A CA 1
ATOM 1742 C C . LEU A 1 224 ? 6.668 7.697 -19.176 1.00 89.31 224 LEU A C 1
ATOM 1744 O O . LEU A 1 224 ? 5.998 7.344 -20.146 1.00 89.31 224 LEU A O 1
ATOM 1748 N N . ASN A 1 225 ? 7.299 8.870 -19.135 1.00 89.69 225 ASN A N 1
ATOM 1749 C CA . ASN A 1 225 ? 7.294 9.862 -20.208 1.00 89.69 225 ASN A CA 1
ATOM 1750 C C . ASN A 1 225 ? 8.469 9.710 -21.193 1.00 89.69 225 ASN A C 1
ATOM 1752 O O . ASN A 1 225 ? 8.667 10.603 -22.014 1.00 89.69 225 ASN A O 1
ATOM 1756 N N . ILE A 1 226 ? 9.253 8.624 -21.115 1.00 94.94 226 ILE A N 1
ATOM 1757 C CA . ILE A 1 226 ? 10.360 8.393 -22.049 1.00 94.94 226 ILE A CA 1
ATOM 1758 C C . ILE A 1 226 ? 9.840 8.312 -23.489 1.00 94.94 226 ILE A C 1
ATOM 1760 O O . ILE A 1 226 ? 8.831 7.651 -23.760 1.00 94.94 226 ILE A O 1
ATOM 1764 N N . THR A 1 227 ? 10.515 8.999 -24.408 1.00 95.88 227 THR A N 1
ATOM 1765 C CA . THR A 1 227 ? 10.132 9.023 -25.823 1.00 95.88 227 THR A CA 1
ATOM 1766 C C . THR A 1 227 ? 10.792 7.894 -26.606 1.00 95.88 227 THR A C 1
ATOM 1768 O O . THR A 1 227 ? 11.740 7.246 -26.155 1.00 95.88 227 THR A O 1
ATOM 1771 N N . LYS A 1 228 ? 10.316 7.676 -27.833 1.00 97.50 228 LYS A N 1
ATOM 1772 C CA . LYS A 1 228 ? 10.902 6.708 -28.762 1.00 97.50 228 LYS A CA 1
ATOM 1773 C C . LYS A 1 228 ? 12.379 6.999 -29.027 1.00 97.50 228 LYS A C 1
ATOM 1775 O O . LYS A 1 228 ? 13.192 6.081 -29.017 1.00 97.50 228 LYS A O 1
ATOM 1780 N N . GLU A 1 229 ? 12.721 8.259 -29.260 1.00 98.19 229 GLU A N 1
ATOM 1781 C CA . GLU A 1 229 ? 14.078 8.713 -29.572 1.00 98.19 229 GLU A CA 1
ATOM 1782 C C . GLU A 1 229 ? 15.013 8.431 -28.395 1.00 98.19 229 GLU A C 1
ATOM 1784 O O . GLU A 1 229 ? 16.082 7.856 -28.585 1.00 98.19 229 GLU A O 1
ATOM 1789 N N . GLN A 1 230 ? 14.555 8.720 -27.174 1.00 98.12 230 GLN A N 1
ATOM 1790 C CA . GLN A 1 230 ? 15.291 8.434 -25.944 1.00 98.12 230 GLN A CA 1
ATOM 1791 C C . GLN A 1 230 ? 15.465 6.926 -25.713 1.00 98.12 230 GLN A C 1
ATOM 1793 O O . GLN A 1 230 ? 16.542 6.491 -25.319 1.00 98.12 230 GLN A O 1
ATOM 1798 N N . ILE A 1 231 ? 14.451 6.098 -26.006 1.00 9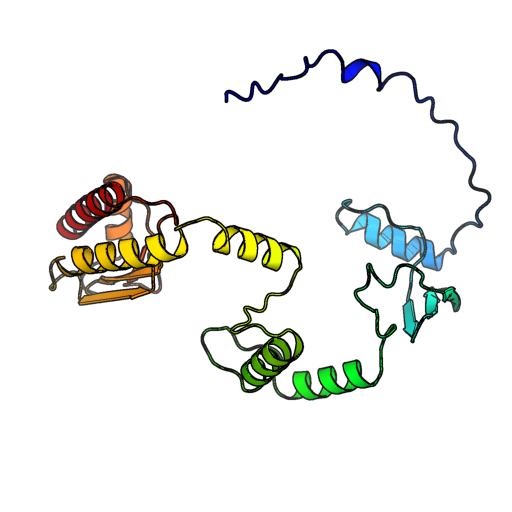8.06 231 ILE A N 1
ATOM 1799 C CA . ILE A 1 231 ? 14.599 4.633 -25.953 1.00 98.06 231 ILE A CA 1
ATOM 1800 C C . ILE A 1 231 ? 15.683 4.158 -26.923 1.00 98.06 231 ILE A C 1
ATOM 1802 O O . ILE A 1 231 ? 16.515 3.334 -26.544 1.00 98.06 231 ILE A O 1
ATOM 1806 N N . LEU A 1 232 ? 15.695 4.662 -28.159 1.00 98.19 232 LEU A N 1
ATOM 1807 C CA . LEU A 1 232 ? 16.694 4.279 -29.160 1.00 98.19 232 LEU A CA 1
ATOM 1808 C C . LEU A 1 232 ? 18.105 4.723 -28.756 1.00 98.19 232 LEU A C 1
ATOM 1810 O O . LEU A 1 232 ? 19.053 3.948 -28.893 1.00 98.19 232 LEU A O 1
ATOM 1814 N N . GLU A 1 233 ? 18.240 5.926 -28.202 1.00 98.06 233 GLU A N 1
ATOM 1815 C CA . GLU A 1 233 ? 19.495 6.425 -27.640 1.00 98.06 233 GLU A CA 1
ATOM 1816 C C . GLU A 1 233 ? 19.986 5.537 -26.487 1.00 98.06 233 GLU A C 1
ATOM 1818 O O . GLU A 1 233 ? 21.122 5.056 -26.519 1.00 98.06 233 GLU A O 1
ATOM 1823 N N . CYS A 1 234 ? 19.114 5.216 -25.524 1.00 97.25 234 CYS A N 1
ATOM 1824 C CA . CYS A 1 234 ? 19.428 4.285 -24.441 1.00 97.25 234 CYS A CA 1
ATOM 1825 C C . CYS A 1 234 ? 19.871 2.916 -24.976 1.00 97.25 234 CYS A C 1
ATOM 1827 O O . CYS A 1 234 ? 20.851 2.356 -24.493 1.00 97.25 234 CYS A O 1
ATOM 1829 N N . CYS A 1 235 ? 19.191 2.373 -25.990 1.00 97.62 235 CYS A N 1
ATOM 1830 C CA . CYS A 1 235 ? 19.557 1.085 -26.584 1.00 97.62 235 CYS A CA 1
ATOM 1831 C C . CYS A 1 235 ? 20.929 1.130 -27.269 1.00 97.62 235 CYS A C 1
ATOM 1833 O O . CYS A 1 235 ? 21.690 0.170 -27.164 1.00 97.62 235 CYS A O 1
ATOM 1835 N N . SER A 1 236 ? 21.276 2.248 -27.912 1.00 98.06 236 SER A N 1
ATOM 1836 C CA . SER A 1 236 ? 22.611 2.471 -28.481 1.00 98.06 236 SER A CA 1
ATOM 1837 C C . SER A 1 236 ? 23.693 2.459 -27.397 1.00 98.06 236 SER A C 1
ATOM 1839 O O . SER A 1 236 ? 24.713 1.785 -27.548 1.00 98.06 236 SER A O 1
ATOM 1841 N N . ILE A 1 237 ? 23.450 3.127 -26.265 1.00 98.25 237 ILE A N 1
ATOM 1842 C CA . ILE A 1 237 ? 24.354 3.105 -25.105 1.00 98.25 237 ILE A CA 1
ATOM 1843 C C . ILE A 1 237 ? 24.493 1.683 -24.543 1.00 98.25 237 ILE A C 1
ATOM 1845 O O . ILE A 1 237 ? 25.610 1.219 -24.317 1.00 98.25 237 ILE A O 1
ATOM 1849 N N . ILE A 1 238 ? 23.382 0.957 -24.380 1.00 97.94 238 ILE A N 1
ATOM 1850 C CA . ILE A 1 238 ? 23.395 -0.427 -23.880 1.00 97.94 238 ILE A CA 1
ATOM 1851 C C . ILE A 1 238 ? 24.196 -1.334 -24.811 1.00 97.94 238 ILE A C 1
ATOM 1853 O O . ILE A 1 238 ? 25.015 -2.121 -24.344 1.00 97.94 238 ILE A O 1
ATOM 1857 N N . GLN A 1 239 ? 24.013 -1.203 -26.124 1.00 97.81 239 GLN A N 1
ATOM 1858 C CA . GLN A 1 239 ? 24.765 -1.977 -27.105 1.00 97.81 239 GLN A CA 1
ATOM 1859 C C . GLN A 1 239 ? 26.271 -1.696 -27.023 1.00 97.81 239 GLN A C 1
ATOM 1861 O O . GLN A 1 239 ? 27.064 -2.636 -27.089 1.00 97.81 239 GLN A O 1
ATOM 1866 N N . LYS A 1 240 ? 26.673 -0.430 -26.846 1.00 97.81 240 LYS A N 1
ATOM 1867 C CA . LYS A 1 240 ? 28.081 -0.054 -26.638 1.00 97.81 240 LYS A CA 1
ATOM 1868 C C . LYS A 1 240 ? 28.646 -0.673 -25.359 1.00 97.81 240 LYS A C 1
ATOM 1870 O O . LYS A 1 240 ? 29.713 -1.272 -25.414 1.00 97.81 240 LYS A O 1
ATOM 1875 N N . ALA A 1 241 ? 27.911 -0.596 -24.250 1.00 97.44 241 ALA A N 1
ATOM 1876 C CA . ALA A 1 241 ? 28.318 -1.180 -22.971 1.00 97.44 241 ALA A CA 1
ATOM 1877 C C . ALA A 1 241 ? 28.475 -2.703 -23.048 1.00 97.44 241 ALA A C 1
ATOM 1879 O O . ALA A 1 241 ? 29.496 -3.242 -22.639 1.00 97.44 241 ALA A O 1
ATOM 1880 N N . VAL A 1 242 ? 27.507 -3.398 -23.650 1.00 96.62 242 VAL A N 1
ATOM 1881 C CA . VAL A 1 242 ? 27.565 -4.855 -23.847 1.00 96.62 242 VAL A CA 1
ATOM 1882 C C . VAL A 1 242 ? 28.725 -5.256 -24.762 1.00 96.62 242 VAL A C 1
ATOM 1884 O O . VAL A 1 242 ? 29.299 -6.329 -24.600 1.00 96.62 242 VAL A O 1
ATOM 1887 N N . ASN A 1 243 ? 29.110 -4.417 -25.721 1.00 95.69 243 ASN A N 1
ATOM 1888 C CA . ASN A 1 243 ? 30.262 -4.698 -26.576 1.00 95.69 243 ASN A CA 1
ATOM 1889 C C . ASN A 1 243 ? 31.607 -4.475 -25.872 1.00 95.69 243 ASN A C 1
ATOM 1891 O O . ASN A 1 243 ? 32.585 -5.076 -26.306 1.00 95.69 243 ASN A O 1
ATOM 1895 N N . ALA A 1 244 ? 31.646 -3.657 -24.817 1.00 94.56 244 ALA A N 1
ATOM 1896 C CA . ALA A 1 244 ? 32.860 -3.332 -24.070 1.00 94.56 244 ALA A CA 1
ATOM 1897 C C . ALA A 1 244 ? 33.274 -4.403 -23.043 1.00 94.56 244 ALA A C 1
ATOM 1899 O O . ALA A 1 244 ? 34.442 -4.429 -22.665 1.00 94.56 244 ALA A O 1
ATOM 1900 N N . ILE A 1 245 ? 32.343 -5.269 -22.625 1.00 91.31 245 ILE A N 1
ATOM 1901 C CA . ILE A 1 245 ? 32.604 -6.399 -21.711 1.00 91.31 245 ILE A CA 1
ATOM 1902 C C . ILE A 1 245 ? 33.073 -7.671 -22.415 1.00 91.31 245 ILE A C 1
ATOM 1904 O O . ILE A 1 245 ? 32.732 -7.862 -23.606 1.00 91.31 245 ILE A O 1
#

Sequence (245 aa):
MHCKILSPSLSIINRCIASASSSSVQSTAKPVSSKTQKIIDRETRFGAANYHPLPVVIQRGSGVYVWDTDGKRYFDFLSAYSAVNQGHCHPKIIASMKQQVEILSLTSRAFHNDVLGEFEQYACELFGYEKLLPMNTGVEGGETAIKLAQEGMIENAAKMGELLRKELNRLPKDKVKIVRGKGLLNAIVIDSKYDAWELCLHLRDFGLLAKPTHGDKIRFAPPLNITKEQILECCSIIQKAVNAI

pLDDT: mean 89.31, std 17.23, range [27.66, 98.81]

Radius of gyration: 28.38 Å; chains: 1; bounding box: 54×61×67 Å

InterPro domains:
  IPR005814 Aminotransferase class-III [PF00202] (48-151)
  IPR015422 Pyridoxal phosphate-dependent transferase, small domain [G3DSA:3.90.1150.10] (20-114)
  IPR015422 Pyridoxal phosphate-dependent transferase, small domain [G3DSA:3.90.1150.10] (138-244)
  IPR015424 Pyridoxal phosphate-dependent transferase [SSF53383] (34-150)
  IPR015424 Pyridoxal phosphate-dependent transferase [SSF53383] (149-243)
  IPR050103 Class-III Pyridoxal-phosphate-dependent Aminotransferase [PTHR11986] (32-150)

Foldseek 3Di:
DDDDDDDDDPVVVVPVPPPPPPPPPPDPDDDDDPVLVVVVVVCVVPPDPPDDDDSFAWDDWFFQWTATPVGDIDGDPCCVVCPNVVTPPNPVVVVVVVVVVVPPDDDDPVDDDDVPVVVQVVVCVVVVHPTDDDDDDPVVVVVVVVCVPPPCLQVLLQVLCVLLLVLVVPADCQFWVDWDDGRQWIKTFTPLVDWPVQLQVQLVVLPHHWDDDPTGMIIGRDDSPQDPVNSVVSSVSSNVSSVVD

Secondary structure (DSSP, 8-state):
------PPPTTTGGGSSS----------SPPPPHHHHHHHHHHHHHS-S-----S--EEEEEBTEEEETT--EEE-SSHHHHTTTT-BT-HHHHHHHHHHHHH-S---TTS--HHHHHHHHHHHHHHT-S-----SSHHHHHHHHHHHHSTTHHHHHHHHHHHHHHHHTTS-TTTEEEEEEETTEEEEEE-TTS-HHHHHHHHHHTT---EEETTTEEEE---TT--HHHHHHHHHHHHHHHHH-